Protein AF-A0A9F5N0C4-F1 (afdb_monomer)

Radius of gyration: 60.45 Å; Cα contacts (8 Å, |Δi|>4): 37; chains: 1; bounding box: 128×50×177 Å

Solvent-accessible surface area (backbone atoms only — not comparable to full-atom values): 17250 Å² total; per-residue (Å²): 136,90,89,76,88,89,83,85,83,78,90,82,76,86,85,81,94,72,97,72,89,84,80,91,64,99,61,51,72,65,56,53,54,51,52,53,52,51,51,52,51,51,52,53,52,49,63,67,48,49,64,69,67,70,61,75,82,79,77,82,76,79,79,77,77,80,75,81,84,74,85,79,88,72,84,76,90,72,89,76,62,76,67,63,57,50,54,51,51,50,53,50,52,52,51,51,52,50,52,50,53,50,49,54,49,53,50,54,50,50,54,52,49,50,53,52,51,52,52,51,51,52,52,50,53,51,52,52,49,53,53,51,52,54,50,52,54,50,52,51,52,54,50,53,54,50,51,53,52,51,53,51,50,51,51,52,52,51,52,52,50,52,55,49,54,50,53,50,49,56,52,50,55,52,49,52,53,51,52,52,54,50,53,53,50,52,52,53,48,56,54,50,51,56,48,49,51,53,53,53,51,51,48,49,54,53,52,53,51,44,52,51,51,53,53,50,46,52,52,41,63,76,65,71,53,64,67,73,59,52,52,51,52,52,51,54,45,51,53,49,50,51,53,48,54,51,49,51,52,52,49,50,55,51,52,54,50,51,53,55,50,52,53,50,50,52,52,52,51,53,52,53,49,54,51,51,55,50,51,50,55,51,50,53,50,50,53,54,52,51,57,60,73,76,104

Secondary structure (DSSP, 8-state):
------SS--S-----S---------S-HHHHHHHHHHHHHHHHHHHHHHHHHHTSSS--------------------PPPHHHHHHHHHHHHHHHHHHHHHHHHHHHHHHHHHHHHHHHHHHHHHHHHHHHHHHHHHHHHHHHHHHHHHHHHHHHHHHHHHHHHHHHHHHHHHHHHHHHHHHHHHHHHHHHHHHHHHHHHHHHHHHHHHHHHHHHHHHHHHTT--HHHHHHHHHHHHHHHHHHHHHHHHHHHHHHHHHHHHHHHHHHHHHHHHHHHHHHHHHHHHHHHHHHHT-

Sequence (295 aa):
MSASLVVTRSLLREDTGTAENFLLCGSTLSEITEETEYIKKIRSTLAKVQPLFYKKESNHGIANGMLDSKPHSTEPELVPDEEMLSSSYKELLEKMKKAEEELLWVNKENERLKIKLEASRAAGAESVKHGSQKLQDNYKKRSEDLRKRQEGAINIMKARKLEQEQKLKQSTDSLSQLNVQLHEKYGQIEELEKRVQRMEEEKKTLKEKKQLLKKKLHQMMSNAENSKSCVKVQTEISVLQEQISHLDHVIHSQHQHLHNVIHQIEGLNNELKHQDERIESLKEQIVVLQAKVKR

Structure (mmCIF, N/CA/C/O backbone):
data_AF-A0A9F5N0C4-F1
#
_entry.id   AF-A0A9F5N0C4-F1
#
loop_
_atom_site.group_PDB
_atom_site.id
_atom_site.type_symbol
_atom_site.label_atom_id
_atom_site.label_alt_id
_atom_site.label_comp_id
_atom_site.label_asym_id
_atom_site.label_entity_id
_atom_site.label_seq_id
_atom_site.pdbx_PDB_ins_code
_atom_site.Cartn_x
_atom_site.Cartn_y
_atom_site.Cartn_z
_atom_site.occupancy
_atom_site.B_iso_or_equiv
_atom_site.auth_seq_id
_atom_site.auth_comp_id
_atom_site.auth_asym_id
_atom_site.auth_atom_id
_atom_site.pdbx_PDB_model_num
ATOM 1 N N . MET A 1 1 ? 31.524 36.399 -43.729 1.00 35.41 1 MET A N 1
ATOM 2 C CA . MET A 1 1 ? 30.192 36.705 -43.166 1.00 35.41 1 MET A CA 1
ATOM 3 C C . MET A 1 1 ? 29.834 35.598 -42.198 1.00 35.41 1 MET A C 1
ATOM 5 O O . MET A 1 1 ? 30.027 34.431 -42.512 1.00 35.41 1 MET A O 1
ATOM 9 N N . SER A 1 2 ? 29.495 36.000 -40.985 1.00 36.66 2 SER A N 1
ATOM 10 C CA . SER A 1 2 ? 29.630 35.236 -39.749 1.00 36.66 2 SER A CA 1
ATOM 11 C C . SER A 1 2 ? 28.454 34.290 -39.507 1.00 36.66 2 SER A C 1
ATOM 13 O O . SER A 1 2 ? 27.317 34.737 -39.442 1.00 36.66 2 SER A O 1
ATOM 15 N N . ALA A 1 3 ? 28.738 33.007 -39.293 1.00 34.62 3 ALA A N 1
ATOM 16 C CA . ALA A 1 3 ? 27.813 32.046 -38.689 1.00 34.62 3 ALA A CA 1
ATOM 17 C C . ALA A 1 3 ? 28.604 31.188 -37.690 1.00 34.62 3 ALA A C 1
ATOM 19 O O . ALA A 1 3 ? 28.852 30.004 -37.894 1.00 34.62 3 ALA A O 1
ATOM 20 N N . SER A 1 4 ? 29.104 31.842 -36.643 1.00 40.47 4 SER A N 1
ATOM 21 C CA . SER A 1 4 ? 29.804 31.206 -35.532 1.00 40.47 4 SER A CA 1
ATOM 22 C C . SER A 1 4 ? 29.032 31.503 -34.250 1.00 40.47 4 SER A C 1
ATOM 24 O O . SER A 1 4 ? 28.716 32.660 -33.986 1.00 40.47 4 SER A O 1
ATOM 26 N N . LEU A 1 5 ? 28.776 30.447 -33.472 1.00 47.62 5 LEU A N 1
ATOM 27 C CA . LEU A 1 5 ? 28.465 30.465 -32.036 1.00 47.62 5 LEU A CA 1
ATOM 28 C C . LEU A 1 5 ? 27.107 31.050 -31.598 1.00 47.62 5 LEU A C 1
ATOM 30 O O . LEU A 1 5 ? 27.063 32.089 -30.951 1.00 47.62 5 LEU A O 1
ATOM 34 N N . VAL A 1 6 ? 26.005 30.313 -31.799 1.00 42.25 6 VAL A N 1
ATOM 35 C CA . VAL A 1 6 ? 24.777 30.498 -30.984 1.00 42.25 6 VAL A CA 1
ATOM 36 C C . VAL A 1 6 ? 24.111 29.156 -30.632 1.00 42.25 6 VAL A C 1
ATOM 38 O O . VAL A 1 6 ? 22.921 28.971 -30.839 1.00 42.25 6 VAL A O 1
ATOM 41 N N . VAL A 1 7 ? 24.864 28.176 -30.116 1.00 44.22 7 VAL A N 1
ATOM 42 C CA . VAL A 1 7 ? 24.252 26.931 -29.579 1.00 44.22 7 VAL A CA 1
ATOM 43 C C . VAL A 1 7 ? 24.627 26.659 -28.113 1.00 44.22 7 VAL A C 1
ATOM 45 O O . VAL A 1 7 ? 24.114 25.731 -27.506 1.00 44.22 7 VAL A O 1
ATOM 48 N N . THR A 1 8 ? 25.425 27.513 -27.464 1.00 46.31 8 THR A N 1
ATOM 49 C CA . THR A 1 8 ? 25.937 27.225 -26.106 1.00 46.31 8 THR A CA 1
ATOM 50 C C . THR A 1 8 ? 25.610 28.285 -25.052 1.00 46.31 8 THR A C 1
ATOM 52 O O . THR A 1 8 ? 26.384 28.482 -24.120 1.00 46.31 8 THR A O 1
ATOM 55 N N . ARG A 1 9 ? 24.466 28.979 -25.155 1.00 37.53 9 ARG A N 1
ATOM 56 C CA . ARG A 1 9 ? 24.064 29.989 -24.150 1.00 37.53 9 ARG A CA 1
ATOM 57 C C . ARG A 1 9 ? 22.627 29.862 -23.637 1.00 37.53 9 ARG A C 1
ATOM 59 O O . ARG A 1 9 ? 21.914 30.854 -23.546 1.00 37.53 9 ARG A O 1
ATOM 66 N N . SER A 1 10 ? 22.218 28.661 -23.243 1.00 37.31 10 SER A N 1
ATOM 67 C CA . SER A 1 10 ? 20.957 28.467 -22.503 1.00 37.31 10 SER A CA 1
ATOM 68 C C . SER A 1 10 ? 21.070 27.566 -21.265 1.00 37.31 10 SER A C 1
ATOM 70 O O . SER A 1 10 ? 20.053 27.212 -20.688 1.00 37.31 10 SER A O 1
ATOM 72 N N . LEU A 1 11 ? 22.280 27.249 -20.786 1.00 45.50 11 LEU A N 1
ATOM 73 C CA . LEU A 1 11 ? 22.471 26.340 -19.640 1.00 45.50 11 LEU A CA 1
ATOM 74 C C . LEU A 1 11 ? 22.523 26.994 -18.248 1.00 45.50 11 LEU A C 1
ATOM 76 O O . LEU A 1 11 ? 22.840 26.309 -17.285 1.00 45.50 11 LEU A O 1
ATOM 80 N N . LEU A 1 12 ? 22.186 28.276 -18.094 1.00 48.09 12 LEU A N 1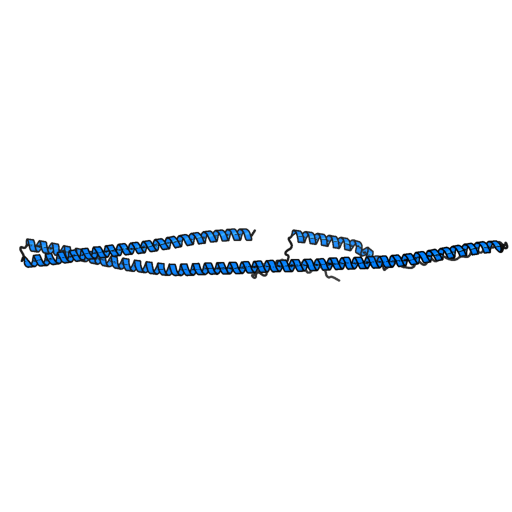
ATOM 81 C CA . LEU A 1 12 ? 22.006 28.852 -16.756 1.00 48.09 12 LEU A CA 1
ATOM 82 C C . LEU A 1 12 ? 20.835 29.838 -16.726 1.00 48.09 12 LEU A C 1
ATOM 84 O O . LEU A 1 12 ? 20.973 31.011 -17.073 1.00 48.09 12 LEU A O 1
ATOM 88 N N . ARG A 1 13 ? 19.683 29.347 -16.269 1.00 33.03 13 ARG A N 1
ATOM 89 C CA . ARG A 1 13 ? 18.702 30.142 -15.530 1.00 33.03 13 ARG A CA 1
ATOM 90 C C . ARG A 1 13 ? 18.030 29.230 -14.504 1.00 33.03 13 ARG A C 1
ATOM 92 O O . ARG A 1 13 ? 17.511 28.179 -14.863 1.00 33.03 13 ARG A O 1
ATOM 99 N N . GLU A 1 14 ? 18.119 29.640 -13.245 1.00 42.38 14 GLU A N 1
ATOM 100 C CA . GLU A 1 14 ? 17.488 29.010 -12.090 1.00 42.38 14 GLU A CA 1
ATOM 101 C C . GLU A 1 14 ? 15.957 29.029 -12.176 1.00 42.38 14 GLU A C 1
ATOM 103 O O . GLU A 1 14 ? 15.352 30.031 -12.551 1.00 42.38 14 GLU A O 1
ATOM 108 N N . ASP A 1 15 ? 15.419 27.870 -11.801 1.00 44.72 15 ASP A N 1
ATOM 109 C CA . ASP A 1 15 ? 14.184 27.555 -11.086 1.00 44.72 15 ASP A CA 1
ATOM 110 C C . ASP A 1 15 ? 12.860 28.242 -11.464 1.00 44.72 15 ASP A C 1
ATOM 112 O O . ASP A 1 15 ? 12.661 29.443 -11.296 1.00 44.72 15 ASP A O 1
ATOM 116 N N . THR A 1 16 ? 11.897 27.419 -11.892 1.00 40.84 16 THR A N 1
ATOM 117 C CA . THR A 1 16 ? 10.525 27.384 -11.348 1.00 40.84 16 THR A CA 1
ATOM 118 C C . THR A 1 16 ? 9.745 26.227 -11.981 1.00 40.84 16 THR A C 1
ATOM 120 O O . THR A 1 16 ? 9.246 26.309 -13.097 1.00 40.84 16 THR A O 1
ATOM 123 N N . GLY A 1 17 ? 9.649 25.125 -11.232 1.00 44.72 17 GLY A N 1
ATOM 124 C CA . GLY A 1 17 ? 8.481 24.242 -11.184 1.00 44.72 17 GLY A CA 1
ATOM 125 C C . GLY A 1 17 ? 7.813 23.835 -12.500 1.00 44.72 17 GLY A C 1
ATOM 126 O O . GLY A 1 17 ? 6.697 24.252 -12.777 1.00 44.72 17 GLY A O 1
ATOM 127 N N . THR A 1 18 ? 8.418 22.922 -13.252 1.00 36.25 18 THR A N 1
ATOM 128 C CA . THR A 1 18 ? 7.719 21.791 -13.894 1.00 36.25 18 THR A CA 1
ATOM 129 C C . THR A 1 18 ? 8.776 20.854 -14.458 1.00 36.25 18 THR A C 1
ATOM 131 O O . THR A 1 18 ? 9.639 21.253 -15.233 1.00 36.25 18 THR A O 1
ATOM 134 N N . ALA A 1 19 ? 8.758 19.606 -13.995 1.00 42.06 19 ALA A N 1
ATOM 135 C CA . ALA A 1 19 ? 9.696 18.575 -14.408 1.00 42.06 19 ALA A CA 1
ATOM 136 C C . ALA A 1 19 ? 9.428 18.163 -15.864 1.00 42.06 19 ALA A C 1
ATOM 138 O O . ALA A 1 19 ? 8.730 17.184 -16.123 1.00 42.06 19 ALA A O 1
ATOM 139 N N . GLU A 1 20 ? 9.984 18.907 -16.816 1.00 37.81 20 GLU A N 1
ATOM 140 C CA . GLU A 1 20 ? 10.167 18.424 -18.180 1.00 37.81 20 GLU A CA 1
ATOM 141 C C . GLU A 1 20 ? 11.539 17.759 -18.300 1.00 37.81 20 GLU A C 1
ATOM 143 O O . GLU A 1 20 ? 12.600 18.351 -18.102 1.00 37.81 20 GLU A O 1
ATOM 148 N N . ASN A 1 21 ? 11.479 16.460 -18.575 1.00 44.41 21 ASN A N 1
ATOM 149 C CA . ASN A 1 21 ? 12.605 15.559 -18.732 1.00 44.41 21 ASN A CA 1
ATOM 150 C C . ASN A 1 21 ? 13.495 15.980 -19.908 1.00 44.41 21 ASN A C 1
ATOM 152 O O . ASN A 1 21 ? 13.217 15.631 -21.054 1.00 44.41 21 ASN A O 1
ATOM 156 N N . PHE A 1 22 ? 14.626 16.617 -19.623 1.00 48.34 22 PHE A N 1
ATOM 157 C CA . PHE A 1 22 ? 15.728 16.733 -20.576 1.00 48.34 22 PHE A CA 1
ATOM 158 C C . PHE A 1 22 ? 16.857 15.776 -20.194 1.00 48.34 22 PHE A C 1
ATOM 160 O O . PHE A 1 22 ? 17.887 16.175 -19.664 1.00 48.34 22 PHE A O 1
ATOM 167 N N . LEU A 1 23 ? 16.667 14.489 -20.487 1.00 46.31 23 LEU A N 1
ATOM 168 C CA . LEU A 1 23 ? 17.741 13.491 -20.492 1.00 46.31 23 LEU A CA 1
ATOM 169 C C . LEU A 1 23 ? 17.658 12.685 -21.785 1.00 46.31 23 LEU A C 1
ATOM 171 O O . LEU A 1 23 ? 17.312 11.506 -21.803 1.00 46.31 23 LEU A O 1
ATOM 175 N N . LEU A 1 24 ? 17.956 13.355 -22.897 1.00 52.62 24 LEU A N 1
ATOM 176 C CA . LEU A 1 24 ? 18.102 12.704 -24.191 1.00 52.62 24 LEU A CA 1
ATOM 177 C C . LEU A 1 24 ? 19.582 12.605 -24.566 1.00 52.62 24 LEU A C 1
ATOM 179 O O . LEU A 1 24 ? 20.069 13.313 -25.438 1.00 52.62 24 LEU A O 1
ATOM 183 N N . CYS A 1 25 ? 20.289 11.699 -23.898 1.00 46.34 25 CYS A N 1
ATOM 184 C CA . CYS A 1 25 ? 21.330 10.899 -24.532 1.00 46.34 25 CYS A CA 1
ATOM 185 C C . CYS A 1 25 ? 21.565 9.666 -23.657 1.00 46.34 25 CYS A C 1
ATOM 187 O O . CYS A 1 25 ? 22.086 9.771 -22.553 1.00 46.34 25 CYS A O 1
ATOM 189 N N . GLY A 1 26 ? 21.150 8.492 -24.134 1.00 50.84 26 GLY A N 1
ATOM 190 C CA . GLY A 1 26 ? 21.431 7.210 -23.477 1.00 50.84 26 GLY A CA 1
ATOM 191 C C . GLY A 1 26 ? 22.885 6.752 -23.635 1.00 50.84 26 GLY A C 1
ATOM 192 O O . GLY A 1 26 ? 23.160 5.573 -23.432 1.00 50.84 26 GLY A O 1
ATOM 193 N N . SER A 1 27 ? 23.777 7.654 -24.049 1.00 63.16 27 SER A N 1
ATOM 194 C CA . SER A 1 27 ? 25.210 7.412 -24.124 1.00 63.16 27 SER A CA 1
ATOM 195 C C . SER A 1 27 ? 25.843 7.772 -22.787 1.00 63.16 27 SER A C 1
ATOM 197 O O . SER A 1 27 ? 25.580 8.833 -22.217 1.00 63.16 27 SER A O 1
ATOM 199 N N . THR A 1 28 ? 26.682 6.882 -22.277 1.00 69.88 28 THR A N 1
ATOM 200 C CA . THR A 1 28 ? 27.491 7.155 -21.089 1.00 69.88 28 THR A CA 1
ATOM 201 C C . THR A 1 28 ? 28.435 8.328 -21.362 1.00 69.88 28 THR A C 1
ATOM 203 O O . THR A 1 28 ? 28.830 8.578 -22.501 1.00 69.88 28 THR A O 1
ATOM 206 N N . LEU A 1 29 ? 28.823 9.064 -20.316 1.00 71.50 29 LEU A N 1
ATOM 207 C CA . LEU A 1 29 ? 29.743 10.200 -20.454 1.00 71.50 29 LEU A CA 1
ATOM 208 C C . LEU A 1 29 ? 31.033 9.800 -21.193 1.00 71.50 29 LEU A C 1
ATOM 210 O O . LEU A 1 29 ? 31.522 10.557 -22.026 1.00 71.50 29 LEU A O 1
ATOM 214 N N . SER A 1 30 ? 31.522 8.584 -20.943 1.00 68.06 30 SER A N 1
ATOM 215 C CA . SER A 1 30 ? 32.677 7.991 -21.618 1.00 68.06 30 SER A CA 1
ATOM 216 C C . SER A 1 30 ? 32.467 7.833 -23.128 1.00 68.06 30 SER A C 1
ATOM 218 O 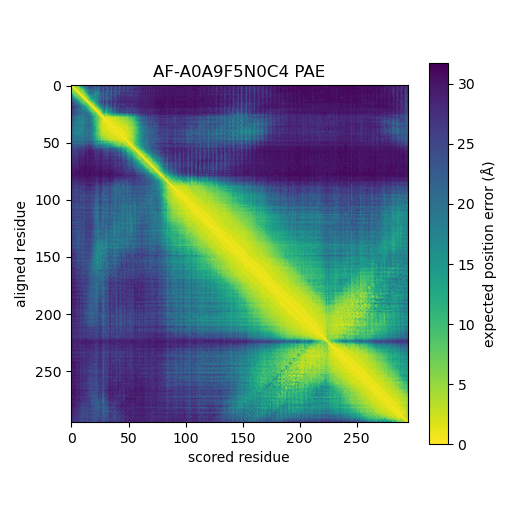O . SER A 1 30 ? 33.324 8.268 -23.897 1.00 68.06 30 SER A O 1
ATOM 220 N N . GLU A 1 31 ? 31.316 7.308 -23.562 1.00 71.88 31 GLU A N 1
ATOM 221 C CA . GLU A 1 31 ? 30.970 7.172 -24.988 1.00 71.88 31 GLU A CA 1
ATOM 222 C C . GLU A 1 31 ? 30.903 8.544 -25.681 1.00 71.88 31 GLU A C 1
ATOM 224 O O . GLU A 1 31 ? 31.446 8.719 -26.769 1.00 71.88 31 GLU A O 1
ATOM 229 N N . ILE A 1 32 ? 30.323 9.557 -25.027 1.00 78.75 32 ILE A N 1
ATOM 230 C CA . ILE A 1 32 ? 30.247 10.922 -25.578 1.00 78.75 32 ILE A CA 1
ATOM 231 C C . ILE A 1 32 ? 31.648 11.545 -25.696 1.00 78.75 32 ILE A C 1
ATOM 233 O O . ILE A 1 32 ? 31.974 12.189 -26.697 1.00 78.75 32 ILE A O 1
ATOM 237 N N . THR A 1 33 ? 32.510 11.360 -24.693 1.00 81.81 33 THR A N 1
ATOM 238 C CA . THR A 1 33 ? 33.889 11.870 -24.754 1.00 81.81 33 THR A CA 1
ATOM 239 C C . THR A 1 33 ? 34.709 11.190 -25.849 1.00 81.81 33 THR A C 1
ATOM 241 O O . THR A 1 33 ? 35.445 11.862 -26.568 1.00 81.81 33 THR A O 1
ATOM 244 N N . GLU A 1 34 ? 34.537 9.886 -26.045 1.00 84.44 34 GLU A N 1
ATOM 245 C CA . GLU A 1 34 ? 35.232 9.141 -27.094 1.00 84.44 34 GLU A CA 1
ATOM 246 C C . GLU A 1 34 ? 34.760 9.561 -28.495 1.00 84.44 34 GLU A C 1
ATOM 248 O O . GLU A 1 34 ? 35.583 9.862 -29.366 1.00 84.44 34 GLU A O 1
ATOM 253 N N . GLU A 1 35 ? 33.444 9.682 -28.700 1.00 78.94 35 GLU A N 1
ATOM 254 C CA . GLU A 1 35 ? 32.869 10.158 -29.962 1.00 78.94 35 GLU A CA 1
ATOM 255 C C . GLU A 1 35 ? 33.321 11.589 -30.292 1.00 78.94 35 GLU A C 1
ATOM 257 O O . GLU A 1 35 ? 33.662 11.892 -31.441 1.00 78.94 35 GLU A O 1
ATOM 262 N N . THR A 1 36 ? 33.390 12.481 -29.297 1.00 85.31 36 THR A N 1
ATOM 263 C CA . THR A 1 36 ? 33.846 13.863 -29.524 1.00 85.31 36 THR A CA 1
ATOM 264 C C . THR A 1 36 ? 35.331 13.945 -29.885 1.00 85.31 36 THR A C 1
ATOM 266 O O . THR A 1 36 ? 35.692 14.720 -30.779 1.00 85.31 36 THR A O 1
ATOM 269 N N . GLU A 1 37 ? 36.193 13.126 -29.279 1.00 88.19 37 GLU A N 1
ATOM 270 C CA . GLU A 1 37 ? 37.609 13.023 -29.658 1.00 88.19 37 GLU A CA 1
ATOM 271 C C . GLU A 1 37 ? 37.792 12.409 -31.056 1.00 88.19 37 GLU A C 1
ATOM 273 O O . GLU A 1 37 ? 38.584 12.909 -31.867 1.00 88.19 37 GLU A O 1
ATOM 278 N N . TYR A 1 38 ? 37.000 11.393 -31.405 1.00 91.38 38 TYR A N 1
ATOM 279 C CA . TYR A 1 38 ? 36.994 10.810 -32.748 1.00 91.38 38 TYR A CA 1
ATOM 280 C C . TYR A 1 38 ? 36.593 11.837 -33.821 1.00 91.38 38 TYR A C 1
ATOM 282 O O . TYR A 1 38 ? 37.283 11.987 -34.837 1.00 91.38 38 TYR A O 1
ATOM 290 N N . ILE A 1 39 ? 35.544 12.628 -33.570 1.00 91.19 39 ILE A N 1
ATOM 291 C CA . ILE A 1 39 ? 35.101 13.705 -34.470 1.00 91.19 39 ILE A CA 1
ATOM 292 C C . ILE A 1 39 ? 36.187 14.780 -34.627 1.00 91.19 39 ILE A C 1
ATOM 294 O O . ILE A 1 39 ? 36.437 15.236 -35.749 1.00 91.19 39 ILE A O 1
ATOM 298 N N . LYS A 1 40 ? 36.869 15.180 -33.543 1.00 92.00 40 LYS A N 1
ATOM 299 C CA . LYS A 1 40 ? 38.008 16.118 -33.619 1.00 92.00 40 LYS A CA 1
ATOM 300 C C . LYS A 1 40 ? 39.115 15.574 -34.519 1.00 92.00 40 LYS A C 1
ATOM 302 O O . LYS A 1 40 ? 39.648 16.315 -35.350 1.00 92.00 40 LYS A O 1
ATOM 307 N N . LYS A 1 41 ? 39.429 14.281 -34.404 1.00 93.44 41 LYS A N 1
ATOM 308 C CA . LYS A 1 41 ? 40.450 13.618 -35.223 1.00 93.44 41 LYS A CA 1
ATOM 309 C C . LYS A 1 41 ? 40.065 13.590 -36.703 1.00 93.44 41 LYS A C 1
ATOM 311 O O . LYS A 1 41 ? 40.897 13.939 -37.539 1.00 93.44 41 LYS A O 1
ATOM 316 N N . ILE A 1 42 ? 38.806 13.282 -37.028 1.00 91.12 42 ILE A N 1
ATOM 317 C CA . ILE A 1 42 ? 38.290 13.360 -38.407 1.00 91.12 42 ILE A CA 1
ATOM 318 C C . ILE A 1 42 ? 38.421 14.781 -38.954 1.00 91.12 42 ILE A C 1
ATOM 320 O O . ILE A 1 42 ? 38.961 14.964 -40.043 1.00 91.12 42 ILE A O 1
ATOM 324 N N . ARG A 1 43 ? 37.970 15.794 -38.203 1.00 88.25 43 ARG A N 1
ATOM 325 C CA . ARG A 1 43 ? 38.049 17.202 -38.627 1.00 88.25 43 ARG A CA 1
ATOM 326 C C . ARG A 1 43 ? 39.491 17.642 -38.871 1.00 88.25 43 ARG A C 1
ATOM 328 O O . ARG A 1 43 ? 39.757 18.302 -39.871 1.00 88.25 43 ARG A O 1
ATOM 335 N N . SER A 1 44 ? 40.423 17.239 -38.005 1.00 89.25 44 SER A N 1
ATOM 336 C CA . SER A 1 44 ? 41.853 17.521 -38.173 1.00 89.25 44 SER A CA 1
ATOM 337 C C . SER A 1 44 ? 42.418 16.872 -39.437 1.00 89.25 44 SER A C 1
ATOM 339 O O . SER A 1 44 ? 43.118 17.529 -40.207 1.00 89.25 44 SER A O 1
ATOM 341 N N . THR A 1 45 ? 42.093 15.604 -39.692 1.00 90.38 45 THR A N 1
ATOM 342 C CA . THR A 1 45 ? 42.534 14.914 -40.909 1.00 90.38 45 THR A CA 1
ATOM 343 C C . THR A 1 45 ? 41.929 15.550 -42.155 1.00 90.38 45 THR A C 1
ATOM 345 O O . THR A 1 45 ? 42.662 15.818 -43.102 1.00 90.38 45 THR A O 1
ATOM 348 N N . LEU A 1 46 ? 40.632 15.871 -42.140 1.00 85.88 46 LEU A N 1
ATOM 349 C CA . LEU A 1 46 ? 39.947 16.513 -43.261 1.00 85.88 46 LEU A CA 1
ATOM 350 C C . LEU A 1 46 ? 40.559 17.884 -43.583 1.00 85.88 46 LEU A C 1
ATOM 352 O O . LEU A 1 46 ? 40.840 18.165 -44.745 1.00 85.88 46 LEU A O 1
ATOM 356 N N . ALA A 1 47 ? 40.871 18.685 -42.561 1.00 85.75 47 ALA A N 1
ATOM 357 C CA . ALA A 1 47 ? 41.553 19.968 -42.726 1.00 85.75 47 ALA A CA 1
ATOM 358 C C . ALA A 1 47 ? 42.954 19.829 -43.353 1.00 85.75 47 ALA A C 1
ATOM 360 O O . ALA A 1 47 ? 43.384 20.715 -44.087 1.00 85.75 47 ALA A O 1
ATOM 361 N N . LYS A 1 48 ? 43.662 18.714 -43.111 1.00 87.88 48 LYS A N 1
ATOM 362 C CA . LYS A 1 48 ? 44.978 18.437 -43.718 1.00 87.88 48 LYS A CA 1
ATOM 363 C C . LYS A 1 48 ? 44.887 18.036 -45.190 1.00 87.88 48 LYS A C 1
ATOM 365 O O . LYS A 1 48 ? 45.790 18.365 -45.954 1.00 87.88 48 LYS A O 1
ATOM 370 N N . VAL A 1 49 ? 43.825 17.337 -45.598 1.00 82.31 49 VAL A N 1
ATOM 371 C CA . VAL A 1 49 ? 43.651 16.906 -46.999 1.00 82.31 49 VAL A CA 1
ATOM 372 C C . VAL A 1 49 ? 42.896 17.917 -47.865 1.00 82.31 49 VAL A C 1
ATOM 374 O O . VAL A 1 49 ? 43.081 17.927 -49.078 1.00 82.31 49 VAL A O 1
ATOM 377 N N . GLN A 1 50 ? 42.108 18.820 -47.280 1.00 77.81 50 GLN A N 1
ATOM 378 C CA . GLN A 1 50 ? 41.346 19.842 -48.010 1.00 77.81 50 GLN A CA 1
ATOM 379 C C . GLN A 1 50 ? 42.202 20.730 -48.953 1.00 77.81 50 GLN A C 1
ATOM 381 O O . GLN A 1 50 ? 41.782 20.939 -50.093 1.00 77.81 50 GLN A O 1
ATOM 386 N N . PRO A 1 51 ? 43.425 21.177 -48.593 1.00 77.69 51 PRO A N 1
ATOM 387 C CA . PRO A 1 51 ? 44.295 21.938 -49.499 1.00 77.69 51 PRO A CA 1
ATOM 388 C C . PRO A 1 51 ? 44.805 21.139 -50.708 1.00 77.69 51 PRO A C 1
ATOM 390 O O . PRO A 1 51 ? 45.190 21.739 -51.710 1.00 77.69 51 PRO A O 1
ATOM 393 N N . LEU A 1 52 ? 44.824 19.803 -50.626 1.00 68.12 52 LEU A N 1
ATOM 394 C CA . LEU A 1 52 ? 45.277 18.925 -51.712 1.00 68.12 52 LEU A CA 1
ATOM 395 C C . LEU A 1 52 ? 44.206 18.753 -52.795 1.00 68.12 52 LEU A C 1
ATOM 397 O O . LEU A 1 52 ? 44.542 18.548 -53.958 1.00 68.12 52 LEU A O 1
ATOM 401 N N . PHE A 1 53 ? 42.929 18.879 -52.428 1.00 59.62 53 PHE A N 1
ATOM 402 C CA . PHE A 1 53 ? 41.811 18.798 -53.368 1.00 59.62 53 PHE A CA 1
ATOM 403 C C . PHE A 1 53 ? 41.507 20.144 -54.041 1.00 59.62 53 PHE A C 1
ATOM 405 O O . PHE A 1 53 ? 41.181 20.161 -55.221 1.00 59.62 53 PHE A O 1
ATOM 412 N N . TYR A 1 54 ? 41.697 21.272 -53.344 1.00 58.09 54 TYR A N 1
ATOM 413 C CA . TYR A 1 54 ? 41.405 22.612 -53.885 1.00 58.09 54 TYR A CA 1
ATOM 414 C C . TYR A 1 54 ? 42.530 23.239 -54.731 1.00 58.09 54 TYR A C 1
ATOM 416 O O . TYR A 1 54 ? 42.298 24.235 -55.408 1.00 58.09 54 TYR A O 1
ATOM 424 N N . LYS A 1 55 ? 43.750 22.679 -54.735 1.00 57.62 55 LYS A N 1
ATOM 425 C CA . LYS A 1 55 ? 44.877 23.208 -55.535 1.00 57.62 55 LYS A CA 1
ATOM 426 C C . LYS A 1 55 ? 45.019 22.606 -56.940 1.00 57.62 55 LYS A C 1
ATOM 428 O O . LYS A 1 55 ? 45.917 23.019 -57.668 1.00 57.62 55 LYS A O 1
ATOM 433 N N . LYS A 1 56 ? 44.169 21.653 -57.346 1.00 47.78 56 LYS A N 1
ATOM 434 C CA . LYS A 1 56 ? 44.314 20.957 -58.641 1.00 47.78 56 LYS A CA 1
ATOM 435 C C . LYS A 1 56 ? 43.504 21.561 -59.800 1.00 47.78 56 LYS A C 1
ATOM 437 O O . LYS A 1 56 ? 43.568 21.034 -60.901 1.00 47.78 56 LYS A O 1
ATOM 442 N N . GLU A 1 57 ? 42.817 22.685 -59.593 1.00 45.53 57 GLU A N 1
ATOM 443 C CA . GLU A 1 57 ? 42.034 23.348 -60.654 1.00 45.53 57 GLU A CA 1
ATOM 444 C C . GLU A 1 57 ? 42.571 24.722 -61.093 1.00 45.53 57 GLU A C 1
ATOM 446 O O . GLU A 1 57 ? 42.012 25.304 -62.014 1.00 45.53 57 GLU A O 1
ATOM 451 N N . SER A 1 58 ? 43.670 25.246 -60.522 1.00 48.41 58 SER A N 1
ATOM 452 C CA . SER A 1 58 ? 44.121 26.617 -60.848 1.00 48.41 58 SER A CA 1
ATOM 453 C C . SER A 1 58 ? 45.465 26.765 -61.562 1.00 48.41 58 SER A C 1
ATOM 455 O O . SER A 1 58 ? 45.852 27.900 -61.808 1.00 48.41 58 SER A O 1
ATOM 457 N N . ASN A 1 59 ? 46.191 25.696 -61.907 1.00 44.47 59 ASN A N 1
ATOM 458 C CA . ASN A 1 59 ? 47.518 25.837 -62.525 1.00 44.47 59 ASN A CA 1
ATOM 459 C C . ASN A 1 59 ? 47.720 24.907 -63.731 1.00 44.47 59 ASN A C 1
ATOM 461 O O . ASN A 1 59 ? 48.455 23.928 -63.661 1.00 44.47 59 ASN A O 1
ATOM 465 N N . HIS A 1 60 ? 47.130 25.285 -64.864 1.00 42.94 60 HIS A N 1
ATOM 466 C CA . HIS A 1 60 ? 47.763 25.103 -66.173 1.00 42.94 60 HIS A CA 1
ATOM 467 C C . HIS A 1 60 ? 47.805 26.458 -66.887 1.00 42.94 60 HIS A C 1
ATOM 469 O O . HIS A 1 60 ? 47.136 26.694 -67.887 1.00 42.94 60 HIS A O 1
ATOM 475 N N . GLY A 1 61 ? 48.605 27.377 -66.339 1.00 39.72 61 GLY A N 1
ATOM 476 C CA . GLY A 1 61 ? 49.192 28.439 -67.145 1.00 39.72 61 GLY A CA 1
ATOM 477 C C . GLY A 1 61 ? 50.200 27.784 -68.080 1.00 39.72 61 GLY A C 1
ATOM 478 O O . GLY A 1 61 ? 51.217 27.261 -67.629 1.00 39.72 61 GLY A O 1
ATOM 479 N N . ILE A 1 62 ? 49.861 27.737 -69.363 1.00 45.75 62 ILE A N 1
ATOM 480 C CA . ILE A 1 62 ? 50.728 27.273 -70.441 1.00 45.75 62 ILE A CA 1
ATOM 481 C C . ILE A 1 62 ? 51.984 28.151 -70.426 1.00 45.75 62 ILE A C 1
ATOM 483 O O . ILE A 1 62 ? 51.947 29.314 -70.824 1.00 45.75 62 ILE A O 1
ATOM 487 N N . ALA A 1 63 ? 53.098 27.607 -69.940 1.00 38.38 63 ALA A N 1
ATOM 488 C CA . ALA A 1 63 ? 54.409 28.176 -70.199 1.00 38.38 63 ALA A CA 1
ATOM 489 C C . ALA A 1 63 ? 54.737 27.884 -71.668 1.00 38.38 63 ALA A C 1
ATOM 491 O O . ALA A 1 63 ? 55.281 26.832 -71.999 1.00 38.38 63 ALA A O 1
ATOM 492 N N . ASN A 1 64 ? 54.352 28.803 -72.555 1.00 41.09 64 ASN A N 1
ATOM 493 C CA . ASN A 1 64 ? 54.895 28.861 -73.905 1.00 41.09 64 ASN A CA 1
ATOM 494 C C . ASN A 1 64 ? 56.397 29.140 -73.776 1.00 41.09 64 ASN A C 1
ATOM 496 O O . ASN A 1 64 ? 56.818 30.281 -73.590 1.00 41.09 64 ASN A O 1
ATOM 500 N N . GLY A 1 65 ? 57.200 28.079 -73.834 1.00 40.69 65 GLY A N 1
ATOM 501 C CA . GLY A 1 65 ? 58.619 28.178 -74.129 1.00 40.69 65 GLY A CA 1
ATOM 502 C C . GLY A 1 65 ? 58.768 28.719 -75.545 1.00 40.69 65 GLY A C 1
ATOM 503 O O . GLY A 1 65 ? 58.634 27.982 -76.517 1.00 40.69 65 GLY A O 1
ATOM 504 N N . MET A 1 66 ? 58.995 30.025 -75.646 1.00 40.47 66 MET A N 1
ATOM 505 C CA . MET A 1 66 ? 59.455 30.701 -76.850 1.00 40.47 66 MET A CA 1
ATOM 506 C C . MET A 1 66 ? 60.870 30.189 -77.150 1.00 40.47 66 MET A C 1
ATOM 508 O O . MET A 1 66 ? 61.853 30.695 -76.617 1.00 40.47 66 MET A O 1
ATOM 512 N N . LEU A 1 67 ? 60.972 29.118 -77.937 1.00 44.09 67 LEU A N 1
ATOM 513 C CA . LEU A 1 67 ? 62.218 28.749 -78.600 1.00 44.09 67 LEU A CA 1
ATOM 514 C C . LEU A 1 67 ? 62.352 29.659 -79.820 1.00 44.09 67 LEU A C 1
ATOM 516 O O . LEU A 1 67 ? 61.784 29.394 -80.879 1.00 44.09 67 LEU A O 1
ATOM 520 N N . ASP A 1 68 ? 63.080 30.758 -79.628 1.00 34.47 68 ASP A N 1
ATOM 521 C CA . ASP A 1 68 ? 63.596 31.593 -80.706 1.00 34.47 68 ASP A CA 1
ATOM 522 C C . ASP A 1 68 ? 64.359 30.707 -81.695 1.00 34.47 68 ASP A C 1
ATOM 524 O O . ASP A 1 68 ? 65.461 30.218 -81.436 1.00 34.47 68 ASP A O 1
ATOM 528 N N . SER A 1 69 ? 63.747 30.498 -82.855 1.00 42.84 69 SER A N 1
ATOM 529 C CA . SER A 1 69 ? 64.416 29.938 -84.018 1.00 42.84 69 SER A CA 1
ATOM 530 C C . SER A 1 69 ? 65.273 31.039 -84.632 1.00 42.84 69 SER A C 1
ATOM 532 O O . SER A 1 69 ? 64.780 31.886 -85.374 1.00 42.84 69 SER A O 1
ATOM 534 N N . LYS A 1 70 ? 66.568 31.037 -84.309 1.00 36.47 70 LYS A N 1
ATOM 535 C CA . LYS A 1 70 ? 67.587 31.815 -85.020 1.00 36.47 70 LYS A CA 1
ATOM 536 C C . LYS A 1 70 ? 68.330 30.856 -85.958 1.00 36.47 70 LYS A C 1
ATOM 538 O O . LYS A 1 70 ? 69.116 30.051 -85.461 1.00 36.47 70 LYS A O 1
ATOM 543 N N . PRO A 1 71 ? 68.098 30.878 -87.284 1.00 38.62 71 PRO A N 1
ATOM 544 C CA . PRO A 1 71 ? 68.920 30.102 -88.195 1.00 38.62 71 PRO A CA 1
ATOM 545 C C . PRO A 1 71 ? 70.253 30.834 -88.360 1.00 38.62 71 PRO A C 1
ATOM 547 O O . PRO A 1 71 ? 70.311 31.962 -88.850 1.00 38.62 71 PRO A O 1
ATOM 550 N N . HIS A 1 72 ? 71.327 30.202 -87.896 1.00 33.47 72 HIS A N 1
ATOM 551 C CA . HIS A 1 72 ? 72.678 30.623 -88.225 1.00 33.47 72 HIS A CA 1
ATOM 552 C C . HIS A 1 72 ? 73.003 30.043 -89.602 1.00 33.47 72 HIS A C 1
ATOM 554 O O . HIS A 1 72 ? 73.297 28.857 -89.732 1.00 33.47 72 HIS A O 1
ATOM 560 N N . SER A 1 73 ? 72.912 30.876 -90.637 1.00 36.03 73 SER A N 1
ATOM 561 C CA . SER A 1 73 ? 73.532 30.579 -91.922 1.00 36.03 73 SER A CA 1
ATOM 562 C C . SER A 1 73 ? 75.043 30.647 -91.739 1.00 36.03 73 SER A C 1
ATOM 564 O O . SER A 1 73 ? 75.590 31.719 -91.484 1.00 36.03 73 SER A O 1
ATOM 566 N N . THR A 1 74 ? 75.692 29.497 -91.860 1.00 34.00 74 THR A N 1
ATOM 567 C CA . THR A 1 74 ? 77.081 29.389 -92.297 1.00 34.00 74 THR A CA 1
ATOM 568 C C . THR A 1 74 ? 77.075 28.305 -93.363 1.00 34.00 74 THR A C 1
ATOM 570 O O . THR A 1 74 ? 77.037 27.120 -93.043 1.00 34.00 74 THR A O 1
ATOM 573 N N . GLU A 1 75 ? 77.046 28.718 -94.629 1.00 33.50 75 GLU A N 1
ATOM 574 C CA . GLU A 1 75 ? 77.560 27.878 -95.710 1.00 33.50 75 GLU A CA 1
ATOM 575 C C . GLU A 1 75 ? 79.042 27.613 -95.417 1.00 33.50 75 GLU A C 1
ATOM 577 O O . GLU A 1 75 ? 79.790 28.532 -95.069 1.00 33.50 75 GLU A O 1
ATOM 582 N N . PRO A 1 76 ? 79.457 26.347 -95.498 1.00 44.81 76 PRO A N 1
ATOM 583 C CA . PRO A 1 76 ? 80.335 26.006 -96.604 1.00 44.81 76 PRO A CA 1
ATOM 584 C C . PRO A 1 76 ? 79.648 24.997 -97.516 1.00 44.81 76 PRO A C 1
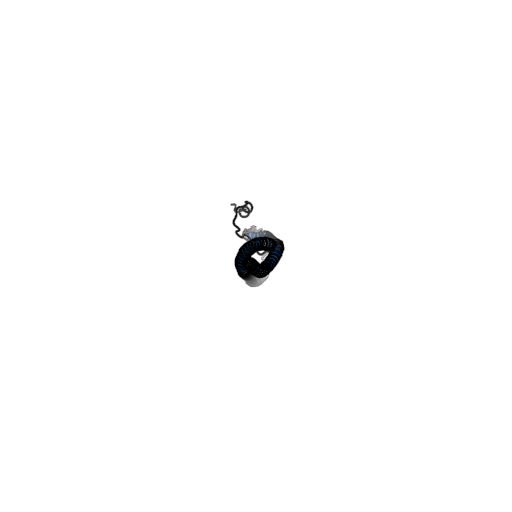ATOM 586 O O . PRO A 1 76 ? 79.323 23.880 -97.119 1.00 44.81 76 PRO A O 1
ATOM 589 N N . GLU A 1 77 ? 79.424 25.451 -98.743 1.00 45.12 77 GLU A N 1
ATOM 590 C CA . GLU A 1 77 ? 79.691 24.728 -99.981 1.00 45.12 77 GLU A CA 1
ATOM 591 C C . GLU A 1 77 ? 80.342 23.351 -99.759 1.00 45.12 77 GLU A C 1
ATOM 593 O O . GLU A 1 77 ? 81.491 23.277 -99.335 1.00 45.12 77 GLU A O 1
ATOM 598 N N . LEU A 1 78 ? 79.586 22.279 -100.018 1.00 45.47 78 LEU A N 1
ATOM 599 C CA . LEU A 1 78 ? 80.043 20.989 -100.548 1.00 45.47 78 LEU A CA 1
ATOM 600 C C . LEU A 1 78 ? 78.807 20.102 -100.773 1.00 45.47 78 LEU A C 1
ATOM 602 O O . LEU A 1 78 ? 78.035 19.809 -99.864 1.00 45.47 78 LEU A O 1
ATOM 606 N N . VAL A 1 79 ? 78.615 19.732 -102.035 1.00 53.94 79 VAL A N 1
ATOM 607 C CA . VAL A 1 79 ? 77.551 18.880 -102.579 1.00 53.94 79 VAL A CA 1
ATOM 608 C C . VAL A 1 79 ? 77.358 17.610 -101.726 1.00 53.94 79 VAL A C 1
ATOM 610 O O . VAL A 1 79 ? 78.309 16.835 -101.616 1.00 53.94 79 VAL A O 1
ATOM 613 N N . PRO A 1 80 ? 76.172 17.350 -101.134 1.00 48.66 80 PRO A N 1
ATOM 614 C CA . PRO A 1 80 ? 75.916 16.099 -100.432 1.00 48.66 80 PRO A CA 1
ATOM 615 C C . PRO A 1 80 ? 75.443 15.025 -101.408 1.00 48.66 80 PRO A C 1
ATOM 617 O O . PRO A 1 80 ? 74.480 15.213 -102.150 1.00 48.66 80 PRO A O 1
ATOM 620 N N . ASP A 1 81 ? 76.129 13.894 -101.353 1.00 56.00 81 ASP A N 1
ATOM 621 C CA . ASP A 1 81 ? 75.805 12.662 -102.054 1.00 56.00 81 ASP A CA 1
ATOM 622 C C . ASP A 1 81 ? 74.388 12.168 -101.689 1.00 56.00 81 ASP A C 1
ATOM 624 O O . ASP A 1 81 ? 74.006 12.100 -100.513 1.00 56.00 81 ASP A O 1
ATOM 628 N N . GLU A 1 82 ? 73.601 11.837 -102.710 1.00 56.75 82 GLU A N 1
ATOM 629 C CA . GLU A 1 82 ? 72.161 11.533 -102.656 1.00 56.75 82 GLU A CA 1
ATOM 630 C C . GLU A 1 82 ? 71.851 10.309 -101.754 1.00 56.75 82 GLU A C 1
ATOM 632 O O . GLU A 1 82 ? 70.752 10.171 -101.206 1.00 56.75 82 GLU A O 1
ATOM 637 N N . GLU A 1 83 ? 72.856 9.464 -101.490 1.00 57.72 83 GLU A N 1
ATOM 638 C CA . GLU A 1 83 ? 72.775 8.281 -100.621 1.00 57.72 83 GLU A CA 1
ATOM 639 C C . GLU A 1 83 ? 72.787 8.594 -99.107 1.00 57.72 83 GLU A C 1
ATOM 641 O O . GLU A 1 83 ? 72.112 7.908 -98.328 1.00 57.72 83 GLU A O 1
ATOM 646 N N . MET A 1 84 ? 73.477 9.651 -98.653 1.00 55.69 84 MET A N 1
ATOM 647 C CA . MET A 1 84 ? 73.612 9.972 -97.216 1.00 55.69 84 MET A CA 1
ATOM 648 C C . MET A 1 84 ? 72.338 10.618 -96.635 1.00 55.69 84 MET A C 1
ATOM 650 O O . MET A 1 84 ? 71.956 10.354 -95.489 1.00 55.69 84 MET A O 1
ATOM 654 N N . LEU A 1 85 ? 71.622 11.405 -97.444 1.00 59.22 85 LEU A N 1
ATOM 655 C CA . LEU A 1 85 ? 70.312 11.975 -97.095 1.00 59.22 85 LEU A CA 1
ATOM 656 C C . LEU A 1 85 ? 69.204 10.908 -97.078 1.00 59.22 85 LEU A C 1
ATOM 658 O O . LEU A 1 85 ? 68.319 10.953 -96.220 1.00 59.22 85 LEU A O 1
ATOM 662 N N . SER A 1 86 ? 69.292 9.907 -97.958 1.00 71.88 86 SER A N 1
ATOM 663 C CA . SER A 1 86 ? 68.359 8.774 -98.017 1.00 71.88 86 SER A CA 1
ATOM 664 C C . SER A 1 86 ? 68.424 7.895 -96.757 1.00 71.88 86 SER A C 1
ATOM 666 O O . SER A 1 86 ? 67.390 7.534 -96.185 1.00 71.88 86 SER A O 1
ATOM 668 N N . SER A 1 87 ? 69.632 7.622 -96.244 1.00 75.44 87 SER A N 1
ATOM 669 C CA . SER A 1 87 ? 69.814 6.881 -94.984 1.00 75.44 87 SER A CA 1
ATOM 670 C C . SER A 1 87 ? 69.282 7.649 -93.765 1.00 75.44 87 SER A C 1
ATOM 672 O O . SER A 1 87 ? 68.612 7.064 -92.913 1.00 75.44 87 SER A O 1
ATOM 674 N N . SER A 1 88 ? 69.527 8.963 -93.699 1.00 78.06 88 SER A N 1
ATOM 675 C CA . SER A 1 88 ? 69.030 9.838 -92.624 1.00 78.06 88 SER A CA 1
ATOM 676 C C . SER A 1 88 ? 67.498 9.931 -92.613 1.00 78.06 88 SER A C 1
ATOM 678 O O . SER A 1 88 ? 66.861 9.778 -91.567 1.00 78.06 88 SER A O 1
ATOM 680 N N . TYR A 1 89 ? 66.882 10.087 -93.790 1.00 79.88 89 TYR A N 1
ATOM 681 C CA . TYR A 1 89 ? 65.426 10.104 -93.942 1.00 79.88 89 TYR A CA 1
ATOM 682 C C . TYR A 1 89 ? 64.789 8.775 -93.517 1.00 79.88 89 TYR A C 1
ATOM 684 O O . TYR A 1 89 ? 63.780 8.761 -92.811 1.00 79.88 89 TYR A O 1
ATOM 692 N N . LYS A 1 90 ? 65.407 7.646 -93.880 1.00 86.50 90 LYS A N 1
ATOM 693 C CA . LYS A 1 90 ? 64.953 6.310 -93.475 1.00 86.50 90 LYS A CA 1
ATOM 694 C C . LYS A 1 90 ? 65.042 6.100 -91.960 1.00 86.50 90 LYS A C 1
ATOM 696 O O . LYS A 1 90 ? 64.112 5.558 -91.368 1.00 86.50 90 LYS A O 1
ATOM 701 N N . GLU A 1 91 ? 66.120 6.550 -91.319 1.00 86.25 91 GLU A N 1
ATOM 702 C CA . GLU A 1 91 ? 66.273 6.476 -89.861 1.00 86.25 91 GLU A CA 1
ATOM 703 C C . GLU A 1 91 ? 65.247 7.357 -89.129 1.00 86.25 91 GLU A C 1
ATOM 705 O O . GLU A 1 91 ? 64.673 6.939 -88.120 1.00 86.25 91 GLU A O 1
ATOM 710 N N . LEU A 1 92 ? 64.971 8.553 -89.656 1.00 87.25 92 LEU A N 1
ATOM 711 C CA . LEU A 1 92 ? 63.929 9.442 -89.142 1.00 87.25 92 LEU A CA 1
ATOM 712 C C . LEU A 1 92 ? 62.536 8.811 -89.265 1.00 87.25 92 LEU A C 1
ATOM 714 O O . LEU A 1 92 ? 61.761 8.856 -88.311 1.00 87.25 92 LEU A O 1
ATOM 718 N N . LEU A 1 93 ? 62.235 8.186 -90.406 1.00 90.12 93 LEU A N 1
ATOM 719 C CA . LEU A 1 93 ? 60.959 7.515 -90.647 1.00 90.12 93 LEU A CA 1
ATOM 720 C C . LEU A 1 93 ? 60.745 6.340 -89.678 1.00 90.12 93 LEU A C 1
ATOM 722 O O . LEU A 1 93 ? 59.653 6.165 -89.145 1.00 90.12 93 LEU A O 1
ATOM 726 N N . GLU A 1 94 ? 61.789 5.558 -89.402 1.00 90.00 94 GLU A N 1
ATOM 727 C CA . GLU A 1 94 ? 61.727 4.456 -88.434 1.00 90.00 94 GLU A CA 1
ATOM 728 C C . GLU A 1 94 ? 61.613 4.950 -86.984 1.00 90.00 94 GLU A C 1
ATOM 730 O O . GLU A 1 94 ? 60.874 4.366 -86.192 1.00 90.00 94 GLU A O 1
ATOM 735 N N . LYS A 1 95 ? 62.277 6.058 -86.624 1.00 91.69 95 LYS A N 1
ATOM 736 C CA . LYS A 1 95 ? 62.066 6.723 -85.324 1.00 91.69 95 LYS A CA 1
ATOM 737 C C . LYS A 1 95 ? 60.630 7.231 -85.184 1.00 91.69 95 LYS A C 1
ATOM 739 O O . LYS A 1 95 ? 60.038 7.063 -84.122 1.00 91.69 95 LYS A O 1
ATOM 744 N N . MET A 1 96 ? 60.066 7.802 -86.248 1.00 91.69 96 MET A N 1
ATOM 745 C CA . MET A 1 96 ? 58.683 8.279 -86.276 1.00 91.69 96 MET A CA 1
ATOM 746 C C . MET A 1 96 ? 57.683 7.126 -86.120 1.00 91.69 96 MET A C 1
ATOM 748 O O . MET A 1 96 ? 56.786 7.228 -85.289 1.00 91.69 96 MET A O 1
ATOM 752 N N . LYS A 1 97 ? 57.877 6.006 -86.830 1.00 93.69 97 LYS A N 1
ATOM 753 C CA . LYS A 1 97 ? 57.045 4.801 -86.663 1.00 93.69 97 LYS A CA 1
ATOM 754 C C . LYS A 1 97 ? 57.104 4.244 -85.242 1.00 93.69 97 LYS A C 1
ATOM 756 O O . LYS A 1 97 ? 56.064 3.971 -84.655 1.00 93.69 97 LYS A O 1
ATOM 761 N N . LYS A 1 98 ? 58.303 4.122 -84.660 1.00 93.50 98 LYS A N 1
ATOM 762 C CA . LYS A 1 98 ? 58.462 3.661 -83.269 1.00 93.50 98 LYS A CA 1
ATOM 763 C C . LYS A 1 98 ? 57.768 4.594 -82.278 1.00 93.50 98 LYS A C 1
ATOM 765 O O . LYS A 1 98 ? 57.078 4.123 -81.382 1.00 93.50 98 LYS A O 1
ATOM 770 N N . ALA A 1 99 ? 57.902 5.907 -82.464 1.00 92.69 99 ALA A N 1
ATOM 771 C CA . ALA A 1 99 ? 57.220 6.892 -81.629 1.00 92.69 99 ALA A CA 1
ATOM 772 C C . ALA A 1 99 ? 55.686 6.807 -81.756 1.00 92.69 99 ALA A C 1
ATOM 774 O O . ALA A 1 99 ? 54.978 6.979 -80.765 1.00 92.69 99 ALA A O 1
ATOM 775 N N . GLU A 1 100 ? 55.162 6.516 -82.949 1.00 93.19 100 GLU A N 1
ATOM 776 C CA . GLU A 1 100 ? 53.728 6.307 -83.185 1.00 93.19 100 GLU A CA 1
ATOM 777 C C . GLU A 1 100 ? 53.213 5.022 -82.512 1.00 93.19 100 GLU A C 1
ATOM 779 O O . GLU A 1 100 ? 52.166 5.039 -81.858 1.00 93.19 100 GLU A O 1
ATOM 784 N N . GLU A 1 101 ? 53.972 3.926 -82.589 1.00 95.38 101 GLU A N 1
ATOM 785 C CA . GLU A 1 101 ? 53.671 2.673 -81.882 1.00 95.38 101 GLU A CA 1
ATOM 786 C C . GLU A 1 101 ? 53.680 2.856 -80.354 1.00 95.38 101 GLU A C 1
ATOM 788 O O . GLU A 1 101 ? 52.767 2.388 -79.663 1.00 95.38 101 GLU A O 1
ATOM 793 N N . GLU A 1 102 ? 54.665 3.585 -79.820 1.00 95.06 102 GLU A N 1
ATOM 794 C CA . GLU A 1 102 ? 54.747 3.938 -78.398 1.00 95.06 102 GLU A CA 1
ATOM 795 C C . GLU A 1 102 ? 53.566 4.815 -77.959 1.00 95.06 102 GLU A C 1
ATOM 797 O O . GLU A 1 102 ? 52.941 4.539 -76.930 1.00 95.06 102 GLU A O 1
ATOM 802 N N . LEU A 1 103 ? 53.193 5.825 -78.753 1.00 95.62 103 LEU A N 1
ATOM 803 C CA . LEU A 1 103 ? 52.014 6.662 -78.500 1.00 95.62 103 LEU A CA 1
ATOM 804 C C . LEU A 1 103 ? 50.731 5.832 -78.449 1.00 95.62 103 LEU A C 1
ATOM 806 O O . LEU A 1 103 ? 49.900 6.020 -77.556 1.00 95.62 103 LEU A O 1
ATOM 810 N N . LEU A 1 104 ? 50.573 4.891 -79.378 1.00 95.94 104 LEU A N 1
ATOM 811 C CA . LEU A 1 104 ? 49.410 4.013 -79.432 1.00 95.94 104 LEU A CA 1
ATOM 812 C C . LEU A 1 104 ? 49.342 3.093 -78.203 1.00 95.94 104 LEU A C 1
ATOM 814 O O . LEU A 1 104 ? 48.250 2.852 -77.675 1.00 95.94 104 LEU A O 1
ATOM 818 N N . TRP A 1 105 ? 50.487 2.615 -77.711 1.00 96.31 105 TRP A N 1
ATOM 819 C CA . TRP A 1 105 ? 50.565 1.835 -76.474 1.00 96.31 105 TRP A CA 1
ATOM 820 C C . TRP A 1 105 ? 50.211 2.673 -75.240 1.00 96.31 105 TRP A C 1
ATOM 822 O O . TRP A 1 105 ? 49.350 2.272 -74.453 1.00 96.31 105 TRP A O 1
ATOM 832 N N . VAL A 1 106 ? 50.799 3.865 -75.103 1.00 95.94 106 VAL A N 1
ATOM 833 C CA . VAL A 1 106 ? 50.514 4.792 -73.994 1.00 95.94 106 VAL A CA 1
ATOM 834 C C . VAL A 1 106 ? 49.041 5.199 -73.985 1.00 95.94 106 VAL A C 1
ATOM 836 O O . VAL A 1 106 ? 48.429 5.272 -72.920 1.00 95.94 106 VAL A O 1
ATOM 839 N N . ASN A 1 107 ? 48.435 5.408 -75.155 1.00 95.88 107 ASN A N 1
ATOM 840 C CA . ASN A 1 107 ? 47.017 5.743 -75.255 1.00 95.88 107 ASN A CA 1
ATOM 841 C C . ASN A 1 107 ? 46.117 4.590 -74.770 1.00 95.88 107 ASN A C 1
ATOM 843 O O . ASN A 1 107 ? 45.204 4.807 -73.973 1.00 95.88 107 ASN A O 1
ATOM 847 N N . LYS A 1 108 ? 46.414 3.345 -75.171 1.00 96.69 108 LYS A N 1
ATOM 848 C CA . LYS A 1 108 ? 45.702 2.152 -74.670 1.00 96.69 108 LYS A CA 1
ATOM 849 C C . LYS A 1 108 ? 45.839 1.995 -73.155 1.00 96.69 108 LYS A C 1
ATOM 851 O O . LYS A 1 108 ? 44.867 1.665 -72.475 1.00 96.69 108 LYS A O 1
ATOM 856 N N . GLU A 1 109 ? 47.034 2.236 -72.625 1.00 96.44 109 GLU A N 1
ATOM 857 C CA . GLU A 1 109 ? 47.302 2.157 -71.191 1.00 96.44 109 GLU A CA 1
ATOM 858 C C . GLU A 1 109 ? 46.569 3.261 -70.408 1.00 96.44 109 GLU A C 1
ATOM 860 O O . GLU A 1 109 ? 45.981 2.980 -69.363 1.00 96.44 109 GLU A O 1
ATOM 865 N N . ASN A 1 110 ? 46.509 4.489 -70.931 1.00 97.06 110 ASN A N 1
ATOM 866 C CA . ASN A 1 110 ? 45.738 5.583 -70.332 1.00 97.06 110 ASN A CA 1
ATOM 867 C C . ASN A 1 110 ? 44.239 5.268 -70.255 1.00 97.06 110 ASN A C 1
ATOM 869 O O . ASN A 1 110 ? 43.632 5.468 -69.199 1.00 97.06 110 ASN A O 1
ATOM 873 N N . GLU A 1 111 ? 43.648 4.719 -71.319 1.00 97.19 111 GLU A N 1
ATOM 874 C CA . GLU A 1 111 ? 42.243 4.289 -71.298 1.00 97.19 111 GLU A CA 1
ATOM 875 C C . GLU A 1 111 ? 42.007 3.175 -70.267 1.00 97.19 111 GLU A C 1
ATOM 877 O O . GLU A 1 111 ? 41.062 3.228 -69.473 1.00 97.19 111 GLU A O 1
ATOM 882 N N . ARG A 1 112 ? 42.925 2.203 -70.179 1.00 96.56 112 ARG A N 1
ATOM 883 C CA . ARG A 1 112 ? 42.871 1.147 -69.155 1.00 96.56 112 ARG A CA 1
ATOM 884 C C . ARG A 1 112 ? 42.928 1.723 -67.735 1.00 96.56 112 ARG A C 1
ATOM 886 O O . ARG A 1 112 ? 42.181 1.287 -66.852 1.00 96.56 112 ARG A O 1
ATOM 893 N N . LEU A 1 113 ? 43.813 2.688 -67.490 1.00 97.38 113 LEU A N 1
ATOM 894 C CA . LEU A 1 113 ? 43.953 3.343 -66.188 1.00 97.38 113 LEU A CA 1
ATOM 895 C C . LEU A 1 113 ? 42.721 4.174 -65.830 1.00 97.38 113 LEU A C 1
ATOM 897 O O . LEU A 1 113 ? 42.296 4.148 -64.673 1.00 97.38 113 LEU A O 1
ATOM 901 N N . LYS A 1 114 ? 42.116 4.854 -66.805 1.00 97.94 114 LYS A N 1
ATOM 902 C CA . LYS A 1 114 ? 40.880 5.619 -66.622 1.00 97.94 114 LYS A CA 1
ATOM 903 C C . LYS A 1 114 ? 39.728 4.727 -66.158 1.00 97.94 114 LYS A C 1
ATOM 905 O O . LYS A 1 114 ? 39.120 5.024 -65.130 1.00 97.94 114 LYS A O 1
ATOM 910 N N . ILE A 1 115 ? 39.517 3.583 -66.813 1.00 97.25 115 ILE A N 1
ATOM 911 C CA . ILE A 1 115 ? 38.504 2.594 -66.400 1.00 97.25 115 ILE A CA 1
ATOM 912 C C . ILE A 1 115 ? 38.778 2.100 -64.973 1.00 97.25 115 ILE A C 1
ATOM 914 O O . ILE A 1 115 ? 37.869 2.035 -64.144 1.00 97.25 115 ILE A O 1
ATOM 918 N N . LYS A 1 116 ? 40.038 1.783 -64.644 1.00 97.88 116 LYS A N 1
ATOM 919 C CA . LYS A 1 116 ? 40.409 1.312 -63.298 1.00 97.88 116 LYS A CA 1
ATOM 920 C C . LYS A 1 116 ? 40.169 2.381 -62.227 1.00 97.88 116 LYS A C 1
ATOM 922 O O . LYS A 1 116 ? 39.719 2.057 -61.127 1.00 97.88 116 LYS A O 1
ATOM 927 N N . LEU A 1 117 ? 40.455 3.644 -62.542 1.00 97.38 117 LEU A N 1
ATOM 928 C CA . LEU A 1 117 ? 40.208 4.778 -61.657 1.00 97.38 117 LEU A CA 1
ATOM 929 C C . LEU A 1 117 ? 38.708 4.959 -61.400 1.00 97.38 117 LEU A C 1
ATOM 931 O O . LEU A 1 117 ? 38.301 5.104 -60.248 1.00 97.38 117 LEU A O 1
ATOM 935 N N . GLU A 1 118 ? 37.891 4.932 -62.450 1.00 96.69 118 GLU A N 1
ATOM 936 C CA . GLU A 1 118 ? 36.434 5.055 -62.350 1.00 96.69 118 GLU A CA 1
ATOM 937 C C . GLU A 1 118 ? 35.824 3.888 -61.569 1.00 96.69 118 GLU A C 1
ATOM 939 O O . GLU A 1 118 ? 35.053 4.119 -60.637 1.00 96.69 118 GLU A O 1
ATOM 944 N N . ALA A 1 119 ? 36.251 2.652 -61.842 1.00 96.62 119 ALA A N 1
ATOM 945 C CA . ALA A 1 119 ? 35.828 1.474 -61.088 1.00 96.62 119 ALA A CA 1
ATOM 946 C C . ALA A 1 119 ? 36.207 1.574 -59.600 1.00 96.62 119 ALA A C 1
ATOM 948 O O . ALA A 1 119 ? 35.381 1.306 -58.728 1.00 96.62 119 ALA A O 1
ATOM 949 N N . SER A 1 120 ? 37.430 2.021 -59.288 1.00 96.44 120 SER A N 1
ATOM 950 C CA . SER A 1 120 ? 37.865 2.220 -57.900 1.00 96.44 120 SER A CA 1
ATOM 951 C C . SER A 1 120 ? 37.077 3.328 -57.198 1.00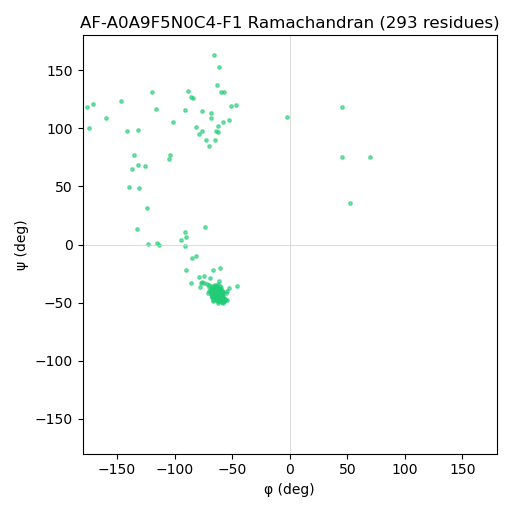 96.44 120 SER A C 1
ATOM 953 O O . SER A 1 120 ? 36.789 3.205 -56.006 1.00 96.44 120 SER A O 1
ATOM 955 N N . ARG A 1 121 ? 36.719 4.405 -57.909 1.00 96.56 121 ARG A N 1
ATOM 956 C CA . ARG A 1 121 ? 35.878 5.487 -57.375 1.00 96.56 121 ARG A CA 1
ATOM 957 C C . ARG A 1 121 ? 34.456 5.004 -57.107 1.00 96.56 121 ARG A C 1
ATOM 959 O O . ARG A 1 121 ? 33.932 5.276 -56.030 1.00 96.56 121 ARG A O 1
ATOM 966 N N . ALA A 1 122 ? 33.863 4.262 -58.040 1.00 96.69 122 ALA A N 1
ATOM 967 C CA . ALA A 1 122 ? 32.525 3.697 -57.895 1.00 96.69 122 ALA A CA 1
ATOM 968 C C . ALA A 1 122 ? 32.454 2.697 -56.730 1.00 96.69 122 ALA A C 1
ATOM 970 O O . ALA A 1 122 ? 31.579 2.814 -55.873 1.00 96.69 122 ALA A O 1
ATOM 971 N N . ALA A 1 123 ? 33.422 1.779 -56.633 1.00 96.62 123 ALA A N 1
ATOM 972 C CA . ALA A 1 123 ? 33.518 0.838 -55.517 1.00 96.62 123 ALA A CA 1
ATOM 973 C C . ALA A 1 123 ? 33.700 1.557 -54.168 1.00 96.62 123 ALA A C 1
ATOM 975 O O . ALA A 1 123 ? 33.071 1.188 -53.176 1.00 96.62 123 ALA A O 1
ATOM 976 N N . GLY A 1 124 ? 34.515 2.618 -54.129 1.00 96.88 124 GLY A N 1
ATOM 977 C CA . GLY A 1 124 ? 34.683 3.451 -52.937 1.00 96.88 124 GLY A CA 1
ATOM 978 C C . GLY A 1 124 ? 33.388 4.151 -52.513 1.00 96.88 124 GLY A C 1
ATOM 979 O O . GLY A 1 124 ? 33.026 4.109 -51.337 1.00 96.88 124 GLY A O 1
ATOM 980 N N . ALA A 1 125 ? 32.660 4.747 -53.463 1.00 97.38 125 ALA A N 1
ATOM 981 C CA . ALA A 1 125 ? 31.386 5.413 -53.200 1.00 97.38 125 ALA A CA 1
ATOM 982 C C . ALA A 1 125 ? 30.318 4.437 -52.675 1.00 97.38 125 ALA A C 1
ATOM 984 O O . ALA A 1 125 ? 29.669 4.723 -51.667 1.00 97.38 125 ALA A O 1
ATOM 985 N N . GLU A 1 126 ? 30.182 3.263 -53.298 1.00 97.56 126 GLU A N 1
ATOM 986 C CA . GLU A 1 126 ? 29.256 2.221 -52.838 1.00 97.56 126 GLU A CA 1
ATOM 987 C C . GLU A 1 126 ? 29.653 1.661 -51.463 1.00 97.56 126 GLU A C 1
ATOM 989 O O . GLU A 1 126 ? 28.793 1.491 -50.600 1.00 97.56 126 GLU A O 1
ATOM 994 N N . SER A 1 127 ? 30.948 1.474 -51.182 1.00 97.44 127 SER A N 1
ATOM 995 C CA . SER A 1 127 ? 31.409 1.050 -49.852 1.00 97.44 127 SER A CA 1
ATOM 996 C C . SER A 1 127 ? 31.028 2.052 -48.757 1.00 97.44 127 SER A C 1
ATOM 998 O O . SER A 1 127 ? 30.606 1.646 -47.670 1.00 97.44 127 SER A O 1
ATOM 1000 N N . VAL A 1 128 ? 31.169 3.357 -49.018 1.00 97.31 128 VAL A N 1
ATOM 1001 C CA . VAL A 1 128 ? 30.787 4.413 -48.064 1.00 97.31 128 VAL A CA 1
ATOM 1002 C C . VAL A 1 128 ? 29.272 4.449 -47.877 1.00 97.31 128 VAL A C 1
ATOM 1004 O O . VAL A 1 128 ? 28.797 4.502 -46.742 1.00 97.31 128 VAL A O 1
ATOM 1007 N N . LYS A 1 129 ? 28.508 4.364 -48.969 1.00 97.88 129 LYS A N 1
ATOM 1008 C CA . LYS A 1 129 ? 27.041 4.333 -48.938 1.00 97.88 129 LYS A CA 1
ATOM 1009 C C . LYS A 1 129 ? 26.520 3.137 -48.144 1.00 97.88 129 LYS A C 1
ATOM 1011 O O . LYS A 1 129 ? 25.704 3.316 -47.243 1.00 97.88 129 LYS A O 1
ATOM 1016 N N . HIS A 1 130 ? 27.037 1.939 -48.412 1.00 98.00 130 HIS A N 1
ATOM 1017 C CA . HIS A 1 130 ? 26.692 0.733 -47.663 1.00 98.00 130 HIS A CA 1
ATOM 1018 C C . HIS A 1 130 ? 27.052 0.866 -46.176 1.00 98.00 130 HIS A C 1
ATOM 1020 O O . HIS A 1 130 ? 26.240 0.534 -45.312 1.00 98.00 130 HIS A O 1
ATOM 1026 N N . GLY A 1 131 ? 28.238 1.401 -45.858 1.00 98.00 131 GLY A N 1
ATOM 1027 C CA . GLY A 1 131 ? 28.638 1.676 -44.476 1.00 98.00 131 GLY A CA 1
ATOM 1028 C C . GLY A 1 131 ? 27.687 2.641 -43.759 1.00 98.00 131 GLY A C 1
ATOM 1029 O O . GLY A 1 131 ? 27.283 2.377 -42.627 1.00 98.00 131 GLY A O 1
ATOM 1030 N N . SER A 1 132 ? 27.281 3.721 -44.432 1.00 97.56 132 SER A N 1
ATOM 1031 C CA . SER A 1 132 ? 26.348 4.720 -43.898 1.00 97.56 132 SER A CA 1
ATOM 1032 C C . SER A 1 132 ? 24.946 4.149 -43.680 1.00 97.56 132 SER A C 1
ATOM 1034 O O . SER A 1 132 ? 24.385 4.340 -42.600 1.00 97.56 132 SER A O 1
ATOM 1036 N N . GLN A 1 133 ? 24.415 3.393 -44.646 1.00 98.19 133 GLN A N 1
ATOM 1037 C CA . GLN A 1 133 ? 23.108 2.745 -44.523 1.00 98.19 133 GLN A CA 1
ATOM 1038 C C . GLN A 1 133 ? 23.095 1.749 -43.359 1.00 98.19 133 GLN A C 1
ATOM 1040 O O . GLN A 1 133 ? 22.216 1.795 -42.501 1.00 98.19 133 GLN A O 1
ATOM 1045 N N . LYS A 1 134 ? 24.124 0.898 -43.270 1.00 98.12 134 LYS A N 1
ATOM 1046 C CA . LYS A 1 134 ? 24.247 -0.089 -42.193 1.00 98.12 134 LYS A CA 1
ATOM 1047 C C . LYS A 1 134 ? 24.323 0.569 -40.814 1.00 98.12 134 LYS A C 1
ATOM 1049 O O . LYS A 1 134 ? 23.741 0.053 -39.859 1.00 98.12 134 LYS A O 1
ATOM 1054 N N . LEU A 1 135 ? 25.024 1.700 -40.702 1.00 97.69 135 LEU A N 1
ATOM 1055 C CA . LEU A 1 135 ? 25.098 2.473 -39.463 1.00 97.69 135 LEU A CA 1
ATOM 1056 C C . LEU A 1 135 ? 23.731 3.062 -39.084 1.00 97.69 135 LEU A C 1
ATOM 1058 O O . LEU A 1 135 ? 23.317 2.949 -37.930 1.00 97.69 135 LEU A O 1
ATOM 1062 N N . GLN A 1 136 ? 23.015 3.640 -40.051 1.00 97.50 136 GLN A N 1
ATOM 1063 C CA . GLN A 1 136 ? 21.678 4.194 -39.840 1.00 97.50 136 GLN A CA 1
ATOM 1064 C C . GLN A 1 136 ? 20.683 3.119 -39.388 1.00 97.50 136 GLN A C 1
ATOM 1066 O O . GLN A 1 136 ? 19.964 3.320 -38.406 1.00 97.50 136 GLN A O 1
ATOM 1071 N N . ASP A 1 137 ? 20.671 1.969 -40.060 1.00 98.25 137 ASP A N 1
ATOM 1072 C CA . ASP A 1 137 ? 19.787 0.851 -39.728 1.00 98.25 137 ASP A CA 1
ATOM 1073 C C . ASP A 1 137 ? 20.075 0.315 -38.321 1.00 98.25 137 ASP A C 1
ATOM 1075 O O . ASP A 1 137 ? 19.153 0.048 -37.545 1.00 98.25 137 ASP A O 1
ATOM 1079 N N . ASN A 1 138 ? 21.358 0.210 -37.956 1.00 98.25 138 ASN A N 1
ATOM 1080 C CA . ASN A 1 138 ? 21.762 -0.221 -36.622 1.00 98.25 138 ASN A CA 1
ATOM 1081 C C . ASN A 1 138 ? 21.302 0.767 -35.542 1.00 98.25 138 ASN A C 1
ATOM 1083 O O . ASN A 1 138 ? 20.704 0.350 -34.547 1.00 98.25 138 ASN A O 1
ATOM 1087 N N . TYR A 1 139 ? 21.513 2.069 -35.761 1.00 97.56 139 TYR A N 1
ATOM 1088 C CA . TYR A 1 139 ? 21.082 3.108 -34.828 1.00 97.56 139 TYR A CA 1
ATOM 1089 C C . TYR A 1 139 ? 19.560 3.116 -34.656 1.00 97.56 139 TYR A C 1
ATOM 1091 O O . TYR A 1 139 ? 19.061 3.136 -33.528 1.00 97.56 139 TYR A O 1
ATOM 1099 N N . LYS A 1 140 ? 18.812 3.027 -35.762 1.00 97.56 140 LYS A N 1
ATOM 1100 C CA . LYS A 1 140 ? 17.347 2.969 -35.738 1.00 97.56 140 LYS A CA 1
ATOM 1101 C C . LYS A 1 140 ? 16.854 1.763 -34.942 1.00 97.56 140 LYS A C 1
ATOM 1103 O O . LYS A 1 140 ? 16.030 1.926 -34.044 1.00 97.56 140 LYS A O 1
ATOM 1108 N N . LYS A 1 141 ? 17.408 0.576 -35.207 1.00 97.88 141 LYS A N 1
ATOM 1109 C CA . LYS A 1 141 ? 17.058 -0.650 -34.478 1.00 97.88 141 LYS A CA 1
ATOM 1110 C C . LYS A 1 141 ? 17.367 -0.530 -32.983 1.00 97.88 141 LYS A C 1
ATOM 1112 O O . LYS A 1 141 ? 16.499 -0.811 -32.161 1.00 97.88 141 LYS A O 1
ATOM 1117 N N . ARG A 1 142 ? 18.567 -0.055 -32.622 1.00 97.50 142 ARG A N 1
ATOM 1118 C CA . ARG A 1 142 ? 18.973 0.144 -31.218 1.00 97.50 142 ARG A CA 1
ATOM 1119 C C . ARG A 1 142 ? 18.045 1.124 -30.495 1.00 97.50 142 ARG A C 1
ATOM 1121 O O . ARG A 1 142 ? 17.661 0.864 -29.357 1.00 97.50 142 ARG A O 1
ATOM 1128 N N . SER A 1 143 ? 17.673 2.222 -31.152 1.00 95.44 143 SER A N 1
ATOM 1129 C CA . SER A 1 143 ? 16.755 3.227 -30.607 1.00 95.44 143 SER A CA 1
ATOM 1130 C C . SER A 1 143 ? 15.347 2.663 -30.385 1.00 95.44 143 SER A C 1
ATOM 1132 O O . SER A 1 143 ? 14.776 2.811 -29.303 1.00 95.44 143 SER A O 1
ATOM 1134 N N . GLU A 1 144 ? 14.801 1.939 -31.366 1.00 98.00 144 GLU A N 1
ATOM 1135 C CA . GLU A 1 144 ? 13.486 1.307 -31.239 1.00 98.00 144 GLU A CA 1
ATOM 1136 C C . GLU A 1 144 ? 13.450 0.242 -30.136 1.00 98.00 144 GLU A C 1
ATOM 1138 O O . GLU A 1 144 ? 12.487 0.202 -29.365 1.00 98.00 144 GLU A O 1
ATOM 1143 N N . ASP A 1 145 ? 14.491 -0.585 -30.028 1.00 96.75 145 ASP A N 1
ATOM 1144 C CA . ASP A 1 145 ? 14.609 -1.598 -28.978 1.00 96.75 145 ASP A CA 1
ATOM 1145 C C . ASP A 1 145 ? 14.710 -0.956 -27.587 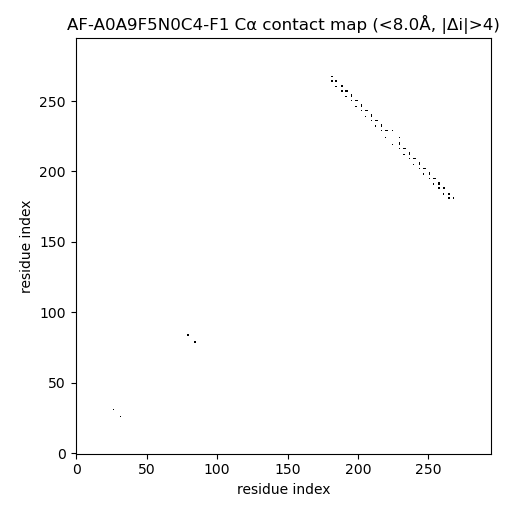1.00 96.75 145 ASP A C 1
ATOM 1147 O O . ASP A 1 145 ? 14.058 -1.416 -26.645 1.00 96.75 145 ASP A O 1
ATOM 1151 N N . LEU A 1 146 ? 15.478 0.132 -27.447 1.00 95.88 146 LEU A N 1
ATOM 1152 C CA . LEU A 1 146 ? 15.577 0.878 -26.192 1.00 95.88 146 LEU A CA 1
ATOM 1153 C C . LEU A 1 146 ? 14.222 1.471 -25.793 1.00 95.88 146 LEU A C 1
ATOM 1155 O O . LEU A 1 146 ? 13.789 1.289 -24.654 1.00 95.88 146 LEU A O 1
ATOM 1159 N N . ARG A 1 147 ? 13.522 2.106 -26.739 1.00 97.38 147 ARG A N 1
ATOM 1160 C CA . ARG A 1 147 ? 12.183 2.664 -26.519 1.00 97.38 147 ARG A CA 1
ATOM 1161 C C . ARG A 1 147 ? 11.198 1.589 -26.056 1.00 97.38 147 ARG A C 1
ATOM 1163 O O . ARG A 1 147 ? 10.511 1.794 -25.061 1.00 97.38 147 ARG A O 1
ATOM 1170 N N . LYS A 1 148 ? 11.167 0.424 -26.716 1.00 97.94 148 LYS A N 1
ATOM 1171 C CA . LYS A 1 148 ? 10.289 -0.697 -26.327 1.00 97.94 148 LYS A CA 1
ATOM 1172 C C . LYS A 1 148 ? 10.593 -1.206 -24.917 1.00 97.94 148 LYS A C 1
ATOM 1174 O O . LYS A 1 148 ? 9.671 -1.479 -24.153 1.00 97.94 148 LYS A O 1
ATOM 1179 N N . ARG A 1 149 ? 11.876 -1.320 -24.548 1.00 95.50 149 ARG A N 1
ATOM 1180 C CA . ARG A 1 149 ? 12.280 -1.720 -23.187 1.00 95.50 149 ARG A CA 1
ATOM 1181 C C . ARG A 1 149 ? 11.836 -0.698 -22.143 1.00 95.50 149 ARG A C 1
ATOM 1183 O O . ARG A 1 149 ? 11.322 -1.095 -21.101 1.00 95.50 149 ARG A O 1
ATOM 1190 N N . GLN A 1 150 ? 12.011 0.593 -22.422 1.00 96.00 150 GLN A N 1
ATOM 1191 C CA . GLN A 1 150 ? 11.581 1.673 -21.530 1.00 96.00 150 GLN A CA 1
ATOM 1192 C C . GLN A 1 150 ? 10.062 1.687 -21.356 1.00 96.00 150 GLN A C 1
ATOM 1194 O O . GLN A 1 150 ? 9.578 1.728 -20.229 1.00 96.00 150 GLN A O 1
ATOM 1199 N N . GLU A 1 151 ? 9.309 1.582 -22.448 1.00 97.50 151 GLU A N 1
ATOM 1200 C CA . GLU A 1 151 ? 7.849 1.504 -22.412 1.00 97.50 151 GLU A CA 1
ATOM 1201 C C . GLU A 1 151 ? 7.368 0.274 -21.626 1.00 97.50 151 GLU A C 1
ATOM 1203 O O . GLU A 1 151 ? 6.504 0.389 -20.755 1.00 97.50 151 GLU A O 1
ATOM 1208 N N . GLY A 1 152 ? 7.995 -0.887 -21.843 1.00 96.62 152 GLY A N 1
ATOM 1209 C CA . GLY A 1 152 ? 7.743 -2.095 -21.058 1.00 96.62 152 GLY A CA 1
ATOM 1210 C C . GLY A 1 152 ? 8.009 -1.896 -19.563 1.00 96.62 152 GLY A C 1
ATOM 1211 O O . GLY A 1 152 ? 7.167 -2.246 -18.735 1.00 96.62 152 GLY A O 1
ATOM 1212 N N . ALA A 1 153 ? 9.137 -1.277 -19.202 1.00 95.50 153 ALA A N 1
ATOM 1213 C CA . ALA A 1 153 ? 9.472 -0.976 -17.811 1.00 95.50 153 ALA A CA 1
ATOM 1214 C C . ALA A 1 153 ? 8.465 -0.006 -17.169 1.00 95.50 153 ALA A C 1
ATOM 1216 O O . ALA A 1 153 ? 8.026 -0.236 -16.041 1.00 95.50 153 ALA A O 1
ATOM 1217 N N . ILE A 1 154 ? 8.049 1.038 -17.893 1.00 96.75 154 ILE A N 1
ATOM 1218 C CA . ILE A 1 154 ? 7.021 1.992 -17.453 1.00 96.75 154 ILE A CA 1
ATOM 1219 C C . ILE A 1 154 ? 5.695 1.275 -17.200 1.00 96.75 154 ILE A C 1
ATOM 1221 O O . ILE A 1 154 ? 5.072 1.494 -16.162 1.00 96.75 154 ILE A O 1
ATOM 1225 N N . ASN A 1 155 ? 5.269 0.399 -18.109 1.00 97.75 155 ASN A N 1
ATOM 1226 C CA . ASN A 1 155 ? 4.012 -0.332 -17.966 1.00 97.75 155 ASN A CA 1
ATOM 1227 C C . ASN A 1 155 ? 4.040 -1.288 -16.766 1.00 97.75 155 ASN A C 1
ATOM 1229 O O . ASN A 1 155 ? 3.086 -1.316 -15.990 1.00 97.75 155 ASN A O 1
ATOM 1233 N N . ILE A 1 156 ? 5.153 -1.997 -16.547 1.00 97.44 156 ILE A N 1
ATOM 1234 C CA . ILE A 1 156 ? 5.344 -2.843 -15.357 1.00 97.44 156 ILE A CA 1
ATOM 1235 C C . ILE A 1 156 ? 5.295 -2.002 -14.076 1.00 97.44 156 ILE A C 1
ATOM 1237 O O . ILE A 1 156 ? 4.630 -2.386 -13.113 1.00 97.44 156 ILE A O 1
ATOM 1241 N N . MET A 1 157 ? 5.970 -0.850 -14.050 1.00 96.12 157 MET A N 1
ATOM 1242 C CA . MET A 1 157 ? 5.948 0.051 -12.893 1.00 96.12 157 MET A CA 1
ATOM 1243 C C . MET A 1 157 ? 4.540 0.587 -12.612 1.00 96.12 157 MET A C 1
ATOM 1245 O O . MET A 1 157 ? 4.110 0.579 -11.460 1.00 96.12 157 MET A O 1
ATOM 1249 N N . LYS A 1 158 ? 3.793 0.985 -13.650 1.00 96.62 158 LYS A N 1
ATOM 1250 C CA . LYS A 1 158 ? 2.393 1.422 -13.525 1.00 96.62 158 LYS A CA 1
ATOM 1251 C C . LYS A 1 158 ? 1.496 0.317 -12.964 1.00 96.62 158 LYS A C 1
ATOM 1253 O O . LYS A 1 158 ? 0.726 0.583 -12.047 1.00 96.62 158 LYS A O 1
ATOM 1258 N N . ALA A 1 159 ? 1.625 -0.911 -13.469 1.00 97.12 159 ALA A N 1
ATOM 1259 C CA . ALA A 1 159 ? 0.845 -2.051 -12.989 1.00 97.12 159 ALA A CA 1
ATOM 1260 C C . ALA A 1 159 ? 1.131 -2.360 -11.510 1.00 97.12 159 ALA A C 1
ATOM 1262 O O . ALA A 1 159 ? 0.202 -2.487 -10.718 1.00 97.12 159 ALA A O 1
ATOM 1263 N N . ARG A 1 160 ? 2.413 -2.391 -11.116 1.00 95.81 160 ARG A N 1
ATOM 1264 C CA . ARG A 1 160 ? 2.820 -2.607 -9.716 1.00 95.81 160 ARG A CA 1
ATOM 1265 C C . ARG A 1 160 ? 2.326 -1.504 -8.787 1.00 95.81 160 ARG A C 1
ATOM 1267 O O . ARG A 1 160 ? 1.874 -1.802 -7.687 1.00 95.81 160 ARG A O 1
ATOM 1274 N N . LYS A 1 161 ? 2.401 -0.242 -9.225 1.00 95.56 161 LYS A N 1
ATOM 1275 C CA . LYS A 1 161 ? 1.871 0.897 -8.467 1.00 95.56 161 LYS A CA 1
ATOM 1276 C C . LYS A 1 161 ? 0.375 0.715 -8.201 1.00 95.56 161 LYS A C 1
ATOM 1278 O O . LYS A 1 161 ? -0.044 0.817 -7.055 1.00 95.56 161 LYS A O 1
ATOM 1283 N N . LEU A 1 162 ? -0.402 0.405 -9.238 1.00 98.06 162 LEU A N 1
ATOM 1284 C CA . LEU A 1 162 ? -1.850 0.225 -9.116 1.00 98.06 162 LEU A CA 1
ATOM 1285 C C . LEU A 1 162 ? -2.210 -0.958 -8.201 1.00 98.06 162 LEU A C 1
ATOM 1287 O O . LEU A 1 162 ? -3.101 -0.842 -7.364 1.00 98.06 162 LEU A O 1
ATOM 1291 N N . GLU A 1 163 ? -1.475 -2.070 -8.297 1.00 96.88 163 GLU A N 1
ATOM 1292 C CA . GLU A 1 163 ? -1.635 -3.219 -7.396 1.00 96.88 163 GLU A CA 1
ATOM 1293 C C . GLU A 1 163 ? -1.360 -2.840 -5.928 1.00 96.88 163 GLU A C 1
ATOM 1295 O O . GLU A 1 163 ? -2.106 -3.227 -5.027 1.00 96.88 163 GLU A O 1
ATOM 1300 N N . GLN A 1 164 ? -0.303 -2.063 -5.673 1.00 93.94 164 GLN A N 1
ATOM 1301 C CA . GLN A 1 164 ? 0.027 -1.583 -4.329 1.00 93.94 164 GLN A CA 1
ATOM 1302 C C . GLN A 1 164 ? -1.024 -0.606 -3.789 1.00 93.94 164 GLN A C 1
ATOM 1304 O O . GLN A 1 164 ? -1.431 -0.742 -2.636 1.00 93.94 164 GLN A O 1
ATOM 1309 N N . GLU A 1 165 ? -1.506 0.330 -4.608 1.00 94.31 165 GLU A N 1
ATOM 1310 C CA . GLU A 1 165 ? -2.587 1.254 -4.237 1.00 94.31 165 GLU A CA 1
ATOM 1311 C C . GLU A 1 165 ? -3.873 0.500 -3.874 1.00 94.31 165 GLU A C 1
ATOM 1313 O O . GLU A 1 165 ? -4.524 0.830 -2.882 1.00 94.31 165 GLU A O 1
ATOM 1318 N N . GLN A 1 166 ? -4.214 -0.557 -4.617 1.00 97.44 166 GLN A N 1
ATOM 1319 C CA . GLN A 1 166 ? -5.374 -1.392 -4.308 1.00 97.44 166 GLN A CA 1
ATOM 1320 C C . GLN A 1 166 ? -5.218 -2.134 -2.973 1.00 97.44 166 GLN A C 1
ATOM 1322 O O . GLN A 1 166 ? -6.158 -2.148 -2.177 1.00 97.44 166 GLN A O 1
ATOM 1327 N N . LYS A 1 167 ? -4.044 -2.721 -2.701 1.00 95.31 167 LYS A N 1
ATOM 1328 C CA . LYS A 1 167 ? -3.765 -3.394 -1.417 1.00 95.31 167 LYS A CA 1
ATOM 1329 C C . LYS A 1 167 ? -3.841 -2.423 -0.241 1.00 95.31 167 LYS A C 1
ATOM 1331 O O . LYS A 1 167 ? -4.425 -2.755 0.787 1.00 95.31 167 LYS A O 1
ATOM 1336 N N . LEU A 1 168 ? -3.293 -1.218 -0.402 1.00 93.62 168 LEU A N 1
ATOM 1337 C CA . LEU A 1 168 ? -3.387 -0.166 0.610 1.00 93.62 168 LEU A CA 1
ATOM 1338 C C . LEU A 1 168 ? -4.840 0.232 0.860 1.00 93.62 168 LEU A C 1
ATOM 1340 O O . LEU A 1 168 ? -5.257 0.295 2.011 1.00 93.62 168 LEU A O 1
ATOM 1344 N N . LYS A 1 169 ? -5.632 0.419 -0.200 1.00 96.69 169 LYS A N 1
ATOM 1345 C CA . LYS A 1 169 ? -7.056 0.742 -0.070 1.00 96.69 169 LYS A CA 1
ATOM 1346 C C . LYS A 1 169 ? -7.822 -0.330 0.709 1.00 96.69 169 LYS A C 1
ATOM 1348 O O . LYS A 1 169 ? -8.519 0.005 1.656 1.00 96.69 169 LYS A O 1
ATOM 1353 N N . GLN A 1 170 ? -7.629 -1.607 0.376 1.00 96.38 170 GLN A N 1
ATOM 1354 C CA . GLN A 1 170 ? -8.254 -2.721 1.103 1.00 96.38 170 GLN A CA 1
ATOM 1355 C C . GLN A 1 170 ? -7.858 -2.752 2.586 1.00 96.38 170 GLN A C 1
ATOM 1357 O O . GLN A 1 170 ? -8.699 -3.012 3.448 1.00 96.38 170 GLN A O 1
ATOM 1362 N N . SER A 1 171 ? -6.589 -2.467 2.893 1.00 94.38 171 SER A N 1
ATOM 1363 C CA . SER A 1 171 ? -6.105 -2.370 4.273 1.00 94.38 171 SER A CA 1
ATOM 1364 C C . SER A 1 171 ? -6.774 -1.220 5.027 1.00 94.38 171 SER A C 1
ATOM 1366 O O . SER A 1 171 ? -7.210 -1.410 6.159 1.00 94.38 171 SER A O 1
ATOM 1368 N N . THR A 1 172 ? -6.894 -0.045 4.405 1.00 93.38 172 THR A N 1
ATOM 1369 C CA . THR A 1 172 ? -7.560 1.121 5.003 1.00 93.38 172 THR A CA 1
ATOM 1370 C C . THR A 1 172 ? -9.046 0.867 5.238 1.00 93.38 172 THR A C 1
ATOM 1372 O O . THR A 1 172 ? -9.555 1.205 6.305 1.00 93.38 172 THR A O 1
ATOM 1375 N N . ASP A 1 173 ? -9.735 0.235 4.286 1.00 95.88 173 ASP A N 1
ATOM 1376 C CA . ASP A 1 173 ? -11.151 -0.124 4.428 1.00 95.88 173 ASP A CA 1
ATOM 1377 C C . ASP A 1 173 ? -11.346 -1.111 5.598 1.00 95.88 173 ASP A C 1
ATOM 1379 O O . ASP A 1 173 ? -12.250 -0.943 6.419 1.00 95.88 173 ASP A O 1
ATOM 1383 N N . SER A 1 174 ? -10.441 -2.087 5.737 1.00 95.81 174 SER A N 1
ATOM 1384 C CA . SER A 1 174 ? -10.445 -3.044 6.856 1.00 95.81 174 SER A CA 1
ATOM 1385 C C . SER A 1 174 ? -10.191 -2.356 8.204 1.00 95.81 174 SER A C 1
ATOM 1387 O O . SER A 1 174 ? -10.875 -2.644 9.185 1.00 95.81 174 SER A O 1
ATOM 1389 N N . LEU A 1 175 ? -9.249 -1.408 8.254 1.00 94.56 175 LEU A N 1
ATOM 1390 C CA . LEU A 1 175 ? -8.962 -0.613 9.452 1.00 94.56 175 LEU A CA 1
ATOM 1391 C C . LEU A 1 175 ? -10.164 0.255 9.835 1.00 94.56 175 LEU A C 1
ATOM 1393 O O . LEU A 1 175 ? -10.528 0.324 11.007 1.00 94.56 175 LEU A O 1
ATOM 1397 N N . SER A 1 176 ? -10.827 0.872 8.855 1.00 95.38 176 SER A N 1
ATOM 1398 C CA . SER A 1 176 ? -12.049 1.642 9.091 1.00 95.38 176 SER A CA 1
ATOM 1399 C C . SER A 1 176 ? -13.151 0.774 9.700 1.00 95.38 176 SER A C 1
ATOM 1401 O O . SER A 1 176 ? -13.773 1.197 10.675 1.00 95.38 176 SER A O 1
ATOM 1403 N N . GLN A 1 177 ? -13.360 -0.439 9.182 1.00 96.00 177 GLN A N 1
ATOM 1404 C CA . GLN A 1 177 ? -1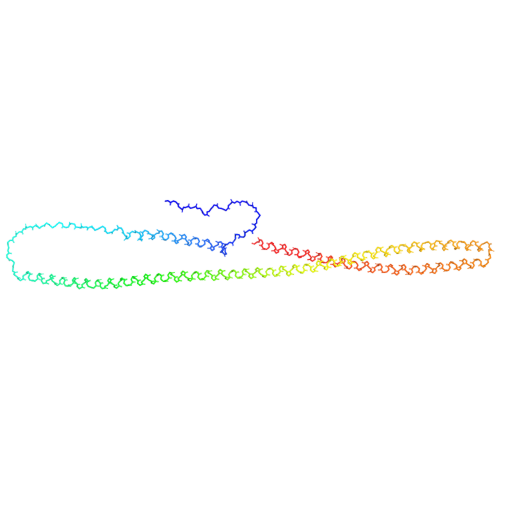4.325 -1.385 9.744 1.00 96.00 177 GLN A CA 1
ATOM 1405 C C . GLN A 1 177 ? -13.966 -1.770 11.185 1.00 96.00 177 GLN A C 1
ATOM 1407 O O . GLN A 1 177 ? -14.838 -1.779 12.055 1.00 96.00 177 GLN A O 1
ATOM 1412 N N . LEU A 1 178 ? -12.687 -2.045 11.448 1.00 94.88 178 LEU A N 1
ATOM 1413 C CA . LEU A 1 178 ? -12.210 -2.376 12.785 1.00 94.88 178 LEU A CA 1
ATOM 1414 C C . LEU A 1 178 ? -12.418 -1.214 13.765 1.00 94.88 178 LEU A C 1
ATOM 1416 O O . LEU A 1 178 ? -12.850 -1.432 14.893 1.00 94.88 178 LEU A O 1
ATOM 1420 N N . ASN A 1 179 ? -12.179 0.021 13.325 1.00 91.94 179 ASN A N 1
ATOM 1421 C CA . ASN A 1 179 ? -12.376 1.210 14.149 1.00 91.94 179 ASN A CA 1
ATOM 1422 C C . ASN A 1 179 ? -13.854 1.420 14.522 1.00 91.94 179 ASN A C 1
ATOM 1424 O O . ASN A 1 179 ? -14.161 1.783 15.656 1.00 91.94 179 ASN A O 1
ATOM 1428 N N . VAL A 1 180 ? -14.781 1.150 13.595 1.00 95.69 180 VAL A N 1
ATOM 1429 C CA . VAL A 1 180 ? -16.224 1.179 13.892 1.00 95.69 180 VAL A CA 1
ATOM 1430 C C . VAL A 1 180 ? -16.575 0.129 14.948 1.00 95.69 180 VAL A C 1
ATOM 1432 O O . VAL A 1 180 ? -17.193 0.467 15.955 1.00 95.69 180 VAL A O 1
ATOM 1435 N N . GLN A 1 181 ? -16.114 -1.114 14.778 1.00 93.75 181 GLN A N 1
ATOM 1436 C CA . GLN A 1 181 ? -16.347 -2.182 15.759 1.00 93.75 181 GLN A CA 1
ATOM 1437 C C . GLN A 1 181 ? -15.755 -1.845 17.130 1.00 93.75 181 GLN A C 1
ATOM 1439 O O . GLN A 1 181 ? -16.378 -2.097 18.159 1.00 93.75 181 GLN A O 1
ATOM 1444 N N . LEU A 1 182 ? -14.567 -1.245 17.158 1.00 93.50 182 LEU A N 1
ATOM 1445 C CA . LEU A 1 182 ? -13.916 -0.814 18.387 1.00 93.50 182 LEU A CA 1
ATOM 1446 C C . LEU A 1 182 ? -14.756 0.239 19.126 1.00 93.50 182 LEU A C 1
ATOM 1448 O O . LEU A 1 182 ? -14.997 0.099 20.325 1.00 93.50 182 LEU A O 1
ATOM 1452 N N . HIS A 1 183 ? -15.262 1.252 18.418 1.00 94.44 183 HIS A N 1
ATOM 1453 C CA . HIS A 1 183 ? -16.153 2.256 19.004 1.00 94.44 183 HIS A CA 1
ATOM 1454 C C . HIS A 1 183 ? -17.465 1.656 19.527 1.00 94.44 183 HIS A C 1
ATOM 1456 O O . HIS A 1 183 ? -17.905 2.023 20.617 1.00 94.44 183 HIS A O 1
ATOM 1462 N N . GLU A 1 184 ? -18.063 0.703 18.808 1.00 95.75 184 GLU A N 1
ATOM 1463 C CA . GLU A 1 184 ? -19.250 -0.022 19.283 1.00 95.75 184 GLU A CA 1
ATOM 1464 C C . GLU A 1 184 ? -18.967 -0.785 20.585 1.00 95.75 184 GLU A C 1
ATOM 1466 O O . GLU A 1 184 ? -19.784 -0.768 21.508 1.00 95.75 184 GLU A O 1
ATOM 1471 N N . LYS A 1 185 ? -17.797 -1.426 20.695 1.00 94.38 185 LYS A N 1
ATOM 1472 C CA . LYS A 1 185 ? -17.383 -2.131 21.917 1.00 94.38 185 LYS A CA 1
ATOM 1473 C C . LYS A 1 185 ? -17.127 -1.181 23.083 1.00 94.38 185 LYS A C 1
ATOM 1475 O O . LYS A 1 185 ? -17.551 -1.492 24.194 1.00 94.38 185 LYS A O 1
ATOM 1480 N N . TYR A 1 186 ? -16.516 -0.021 22.843 1.00 94.44 186 TYR A N 1
ATOM 1481 C CA . TYR A 1 186 ? -16.391 1.015 23.872 1.00 94.44 186 TYR A CA 1
ATOM 1482 C C . TYR A 1 186 ? -17.758 1.502 24.368 1.00 94.44 186 TYR A C 1
ATOM 1484 O O . TYR A 1 186 ? -17.955 1.611 25.576 1.00 94.44 186 TYR A O 1
ATOM 1492 N N . GLY A 1 187 ? -18.725 1.706 23.465 1.00 95.31 187 GLY A N 1
ATOM 1493 C CA . GLY A 1 187 ? -20.101 2.039 23.850 1.00 95.31 187 GLY A CA 1
ATOM 1494 C C . GLY A 1 187 ? -20.756 0.951 24.710 1.00 95.31 187 GLY A C 1
ATOM 1495 O O . GLY A 1 187 ? -21.353 1.252 25.742 1.00 95.31 187 GLY A O 1
ATOM 1496 N N . GLN A 1 188 ? -20.578 -0.326 24.345 1.00 96.19 188 GLN A N 1
ATOM 1497 C CA . GLN A 1 188 ? -21.075 -1.463 25.136 1.00 96.19 188 GLN A CA 1
ATOM 1498 C C . GLN A 1 188 ? -20.470 -1.505 26.548 1.00 96.19 188 GLN A C 1
ATOM 1500 O O . GLN A 1 188 ? -21.183 -1.806 27.506 1.00 96.19 188 GLN A O 1
ATOM 1505 N N . ILE A 1 189 ? -19.177 -1.199 26.693 1.00 93.88 189 ILE A N 1
ATOM 1506 C CA . ILE A 1 189 ? -18.514 -1.112 28.002 1.00 93.88 189 ILE A CA 1
ATOM 1507 C C . ILE A 1 189 ? -19.139 -0.007 28.846 1.00 93.88 189 ILE A C 1
ATOM 1509 O O . ILE A 1 189 ? -19.550 -0.278 29.972 1.00 93.88 189 ILE A O 1
ATOM 1513 N N . GLU A 1 190 ? -19.283 1.199 28.295 1.00 96.62 190 GLU A N 1
ATOM 1514 C CA . GLU A 1 190 ? -19.830 2.341 29.033 1.00 96.62 190 GLU A CA 1
ATOM 1515 C C . GLU A 1 190 ? -21.260 2.060 29.537 1.00 96.62 190 GLU A C 1
ATOM 1517 O O . GLU A 1 190 ? -21.621 2.386 30.673 1.00 96.62 190 GLU A O 1
ATOM 1522 N N . GLU A 1 191 ? -22.092 1.412 28.716 1.00 96.56 191 GLU A N 1
ATOM 1523 C CA . GLU A 1 191 ? -23.444 1.006 29.111 1.00 96.56 191 GLU A CA 1
ATOM 1524 C C . GLU A 1 191 ? -23.443 -0.058 30.220 1.00 96.56 191 GLU A C 1
ATOM 1526 O O . GLU A 1 191 ? -24.226 0.040 31.177 1.00 96.56 191 GLU A O 1
ATOM 1531 N N . LEU A 1 192 ? -22.568 -1.065 30.119 1.00 95.19 192 LEU A N 1
ATOM 1532 C CA . LEU A 1 192 ? -22.430 -2.119 31.127 1.00 95.19 192 LEU A CA 1
ATOM 1533 C C . LEU A 1 192 ? -21.902 -1.572 32.454 1.00 95.19 192 LEU A C 1
ATOM 1535 O O . LEU A 1 192 ? -22.444 -1.925 33.502 1.00 95.19 192 LEU A O 1
ATOM 1539 N N . GLU A 1 193 ? -20.916 -0.679 32.426 1.00 92.62 193 GLU A N 1
ATOM 1540 C CA . GLU A 1 193 ? -20.379 -0.006 33.612 1.00 92.62 193 GLU A CA 1
ATOM 1541 C C . GLU A 1 193 ? -21.474 0.781 34.340 1.00 92.62 193 GLU A C 1
ATOM 1543 O O . GLU A 1 193 ? -21.704 0.570 35.534 1.00 92.62 193 GLU A O 1
ATOM 1548 N N . LYS A 1 194 ? -22.248 1.599 33.611 1.00 97.19 194 LYS A N 1
ATOM 1549 C CA . LYS A 1 194 ? -23.396 2.332 34.178 1.00 97.19 194 LYS A CA 1
ATOM 1550 C C . LYS A 1 194 ? -24.452 1.393 34.763 1.00 97.19 194 LYS A C 1
ATOM 1552 O O . LYS A 1 194 ? -25.084 1.708 35.775 1.00 97.19 194 LYS A O 1
ATOM 1557 N N . ARG A 1 195 ? -24.703 0.244 34.127 1.00 94.50 195 ARG A N 1
ATOM 1558 C CA . ARG A 1 195 ? -25.653 -0.759 34.635 1.00 94.50 195 ARG A CA 1
ATOM 1559 C C . ARG A 1 195 ? -25.155 -1.396 35.930 1.00 94.50 195 ARG A C 1
ATOM 1561 O O . ARG A 1 195 ? -25.932 -1.487 36.879 1.00 94.50 195 ARG A O 1
ATOM 1568 N N . VAL A 1 196 ? -23.894 -1.820 35.963 1.00 93.94 196 VAL A N 1
ATOM 1569 C CA . VAL A 1 196 ? -23.262 -2.413 37.148 1.00 93.94 196 VAL A CA 1
ATOM 1570 C C . VAL A 1 196 ? -23.282 -1.420 38.304 1.00 93.94 196 VAL A C 1
ATOM 1572 O O . VAL A 1 196 ? -23.742 -1.782 39.383 1.00 93.94 196 VAL A O 1
ATOM 1575 N N . GLN A 1 197 ? -22.920 -0.158 38.062 1.00 96.50 197 GLN A N 1
ATOM 1576 C CA . GLN A 1 197 ? -22.961 0.890 39.081 1.00 96.50 197 GLN A CA 1
ATOM 1577 C C . GLN A 1 197 ? -24.364 1.050 39.692 1.00 96.50 197 GLN A C 1
ATOM 1579 O O . GLN A 1 197 ? -24.515 1.023 40.913 1.00 96.50 197 GLN A O 1
ATOM 1584 N N . ARG A 1 198 ? -25.417 1.143 38.864 1.00 96.31 198 ARG A N 1
ATOM 1585 C CA . ARG A 1 198 ? -26.802 1.235 39.367 1.00 96.31 198 ARG A CA 1
ATOM 1586 C C . ARG A 1 198 ? -27.206 0.018 40.199 1.00 96.31 198 ARG A C 1
ATOM 1588 O O . ARG A 1 198 ? -27.869 0.164 41.222 1.00 96.31 198 ARG A O 1
ATOM 1595 N N . MET A 1 199 ? -26.805 -1.179 39.776 1.00 93.38 199 MET A N 1
ATOM 1596 C CA . MET A 1 199 ? -27.082 -2.412 40.518 1.00 93.38 199 MET A CA 1
ATOM 1597 C C . MET A 1 199 ? -26.325 -2.459 41.855 1.00 93.38 199 MET A C 1
ATOM 1599 O O . MET A 1 199 ? -26.861 -2.945 42.852 1.00 93.38 199 MET A O 1
ATOM 1603 N N . GLU A 1 200 ? -25.103 -1.931 41.916 1.00 92.75 200 GLU A N 1
ATOM 1604 C CA . GLU A 1 200 ? -24.336 -1.805 43.161 1.00 92.75 200 GLU A CA 1
ATOM 1605 C C . GLU A 1 200 ? -24.965 -0.801 44.137 1.00 92.75 200 GLU A C 1
ATOM 1607 O O . GLU A 1 200 ? -25.051 -1.075 45.341 1.00 92.75 200 GLU A O 1
ATOM 1612 N N . GLU A 1 201 ? -25.467 0.326 43.629 1.00 96.31 201 GLU A N 1
ATOM 1613 C CA . GLU A 1 201 ? -26.226 1.307 44.409 1.00 96.31 201 GLU A CA 1
ATOM 1614 C C . GLU A 1 201 ? -27.532 0.702 44.950 1.00 96.31 201 GLU A C 1
ATOM 1616 O O . GLU A 1 201 ? -27.801 0.780 46.153 1.00 96.31 201 GLU A O 1
ATOM 1621 N N . GLU A 1 202 ? -28.308 0.010 44.111 1.00 94.75 202 GLU A N 1
ATOM 1622 C CA . GLU A 1 202 ? -29.528 -0.691 44.529 1.00 94.75 202 GLU A CA 1
ATOM 1623 C C . GLU A 1 202 ? -29.226 -1.728 45.622 1.00 94.75 202 GLU A C 1
ATOM 1625 O O . GLU A 1 202 ? -29.853 -1.725 46.688 1.00 94.75 202 GLU A O 1
ATOM 1630 N N . LYS A 1 203 ? -28.190 -2.552 45.431 1.00 91.56 203 LYS A N 1
ATOM 1631 C CA . LYS A 1 203 ? -27.717 -3.515 46.437 1.00 91.56 203 LYS A CA 1
ATOM 1632 C C . LYS A 1 203 ? -27.385 -2.839 47.766 1.00 91.56 203 LYS A C 1
ATOM 1634 O O . LYS A 1 203 ? -27.701 -3.390 48.828 1.00 91.56 203 LYS A O 1
ATOM 1639 N N . LYS A 1 204 ? -26.743 -1.667 47.739 1.00 96.06 204 LYS A N 1
ATOM 1640 C CA . LYS A 1 204 ? -26.433 -0.888 48.946 1.00 96.06 204 LYS A CA 1
ATOM 1641 C C . LYS A 1 204 ? -27.716 -0.468 49.669 1.00 96.06 204 LYS A C 1
ATOM 1643 O O . LYS A 1 204 ? -27.842 -0.751 50.862 1.00 96.06 204 LYS A O 1
ATOM 1648 N N . THR A 1 205 ? -28.693 0.094 48.954 1.00 95.94 205 THR A N 1
ATOM 1649 C CA . THR A 1 205 ? -29.980 0.510 49.549 1.00 95.94 205 THR A CA 1
ATOM 1650 C C . THR A 1 205 ? -30.763 -0.665 50.152 1.00 95.94 205 THR A C 1
ATOM 1652 O O . THR A 1 205 ? -31.275 -0.568 51.272 1.00 95.94 205 THR A O 1
ATOM 1655 N N . LEU A 1 206 ? -30.793 -1.824 49.481 1.00 93.44 206 LEU A N 1
ATOM 1656 C CA . LEU A 1 206 ? -31.442 -3.037 49.993 1.00 93.44 206 LEU A CA 1
ATOM 1657 C C . LEU A 1 206 ? -30.756 -3.561 51.261 1.00 93.44 206 LEU A C 1
ATOM 1659 O O . LEU A 1 206 ? -31.432 -3.948 52.222 1.00 93.44 206 LEU A O 1
ATOM 1663 N N . LYS A 1 207 ? -29.416 -3.539 51.307 1.00 92.00 207 LYS A N 1
ATOM 1664 C CA . LYS A 1 207 ? -28.651 -3.903 52.510 1.00 92.00 207 LYS A CA 1
ATOM 1665 C C . LYS A 1 207 ? -28.974 -2.977 53.682 1.00 92.00 207 LYS A C 1
ATOM 1667 O O . LYS A 1 207 ? -29.176 -3.473 54.791 1.00 92.00 207 LYS A O 1
ATOM 1672 N N . GLU A 1 208 ? -29.060 -1.671 53.453 1.00 95.81 208 GLU A N 1
ATOM 1673 C CA . GLU A 1 208 ? -29.432 -0.690 54.480 1.00 95.81 208 GLU A CA 1
ATOM 1674 C C . GLU A 1 208 ? -30.857 -0.932 55.006 1.00 95.81 208 GLU A C 1
ATOM 1676 O O . GLU A 1 208 ? -31.051 -1.039 56.223 1.00 95.81 208 GLU A O 1
ATOM 1681 N N . LYS A 1 209 ? -31.840 -1.147 54.115 1.00 94.75 209 LYS A N 1
ATOM 1682 C CA . LYS A 1 209 ? -33.225 -1.489 54.495 1.00 94.75 209 LYS A CA 1
ATOM 1683 C C . LYS A 1 209 ? -33.287 -2.773 55.327 1.00 94.75 209 LYS A C 1
ATOM 1685 O O . LYS A 1 209 ? -33.948 -2.813 56.368 1.00 94.75 209 LYS A O 1
ATOM 1690 N N . LYS A 1 210 ? -32.558 -3.815 54.917 1.00 92.31 210 LYS A N 1
ATOM 1691 C CA . LYS A 1 210 ? -32.462 -5.073 55.669 1.00 92.31 210 LYS A CA 1
ATOM 1692 C C . LYS A 1 210 ? -31.896 -4.852 57.077 1.00 92.31 210 LYS A C 1
ATOM 1694 O O . LYS A 1 210 ? -32.394 -5.450 58.032 1.00 92.31 210 LYS A O 1
ATOM 1699 N N . GLN A 1 211 ? -30.873 -4.008 57.232 1.00 93.31 211 GLN A N 1
ATOM 1700 C CA . GLN A 1 211 ? -30.309 -3.684 58.549 1.00 93.31 211 GLN A CA 1
ATOM 1701 C C . GLN A 1 211 ? -31.308 -2.924 59.432 1.00 93.31 211 GLN A C 1
ATOM 1703 O O . GLN A 1 211 ? -31.413 -3.221 60.623 1.00 93.31 211 GLN A O 1
ATOM 1708 N N . LEU A 1 212 ? -32.082 -1.996 58.862 1.00 94.56 212 LEU A N 1
ATOM 1709 C CA . LEU A 1 212 ? -33.141 -1.285 59.585 1.00 94.56 212 LEU A CA 1
ATOM 1710 C C . LEU A 1 212 ? -34.218 -2.249 60.106 1.00 94.56 212 LEU A C 1
ATOM 1712 O O . LEU A 1 212 ? -34.576 -2.196 61.283 1.00 94.56 212 LEU A O 1
ATOM 1716 N N . LEU A 1 213 ? -34.687 -3.174 59.264 1.00 92.06 213 LEU A N 1
ATOM 1717 C CA . LEU A 1 213 ? -35.672 -4.183 59.665 1.00 92.06 213 LEU A CA 1
ATOM 1718 C C . LEU A 1 213 ? -35.122 -5.141 60.725 1.00 92.06 213 LEU A C 1
ATOM 1720 O O . LEU A 1 213 ? -35.834 -5.459 61.672 1.00 92.06 213 LEU A O 1
ATOM 1724 N N . LYS A 1 214 ? -33.848 -5.545 60.633 1.00 91.31 214 LYS A N 1
ATOM 1725 C CA . LYS A 1 214 ? -33.189 -6.344 61.681 1.00 91.31 214 LYS A CA 1
ATOM 1726 C C . LYS A 1 214 ? -33.159 -5.628 63.031 1.00 91.31 214 LYS A C 1
ATOM 1728 O O . LYS A 1 214 ? -33.414 -6.270 64.050 1.00 91.31 214 LYS A O 1
ATOM 1733 N N . LYS A 1 215 ? -32.861 -4.323 63.047 1.00 92.69 215 LYS A N 1
ATOM 1734 C CA . LYS A 1 215 ? -32.898 -3.499 64.268 1.00 92.69 215 LYS A CA 1
ATOM 1735 C C . LYS A 1 215 ? -34.317 -3.412 64.833 1.00 92.69 215 LYS A C 1
ATOM 1737 O O . LYS A 1 215 ? -34.503 -3.636 66.025 1.00 92.69 215 LYS A O 1
ATOM 1742 N N . LYS A 1 216 ? -35.314 -3.169 63.973 1.00 90.69 216 LYS A N 1
ATOM 1743 C CA . LYS A 1 216 ? -36.734 -3.144 64.358 1.00 90.69 216 LYS A CA 1
ATOM 1744 C C . LYS A 1 216 ? -37.177 -4.481 64.954 1.00 90.69 216 LYS A C 1
ATOM 1746 O O . LYS A 1 216 ? -37.759 -4.495 66.027 1.00 90.69 216 LYS A O 1
ATOM 1751 N N . LEU A 1 217 ? -36.840 -5.598 64.310 1.00 88.69 217 LEU A N 1
ATOM 1752 C CA . LEU A 1 217 ? -37.146 -6.941 64.802 1.00 88.69 217 LEU A CA 1
ATOM 1753 C C . LEU A 1 217 ? -36.587 -7.175 66.212 1.00 88.69 217 LEU A C 1
ATOM 1755 O O . LEU A 1 217 ? -37.316 -7.638 67.084 1.00 88.69 217 LEU A O 1
ATOM 1759 N N . HIS A 1 218 ? -35.319 -6.818 66.449 1.00 87.81 218 HIS A N 1
ATOM 1760 C CA . HIS A 1 218 ? -34.707 -6.933 67.777 1.00 87.81 218 HIS A CA 1
ATOM 1761 C C . HIS A 1 218 ? -35.453 -6.094 68.821 1.00 87.81 218 HIS A C 1
ATOM 1763 O O . HIS A 1 218 ? -35.722 -6.586 69.910 1.00 87.81 218 HIS A O 1
ATOM 1769 N N . GLN A 1 219 ? -35.835 -4.859 68.484 1.00 89.75 219 GLN A N 1
ATOM 1770 C CA . GLN A 1 219 ? -36.608 -3.997 69.380 1.00 89.75 219 GLN A CA 1
ATOM 1771 C C . GLN A 1 219 ? -37.987 -4.592 69.713 1.00 89.75 219 GLN A C 1
ATOM 1773 O O . GLN A 1 219 ? -38.371 -4.621 70.878 1.00 89.75 219 GLN A O 1
ATOM 1778 N N . MET A 1 220 ? -38.709 -5.114 68.716 1.00 85.50 220 MET A N 1
ATOM 1779 C CA . MET A 1 220 ? -40.024 -5.749 68.908 1.00 85.50 220 MET A CA 1
ATOM 1780 C C . MET A 1 220 ? -39.927 -7.006 69.787 1.00 85.50 220 MET A C 1
ATOM 1782 O O . MET A 1 220 ? -40.787 -7.234 70.637 1.00 85.50 220 MET A O 1
ATOM 1786 N N . MET A 1 221 ? -38.857 -7.794 69.621 1.00 82.31 221 MET A N 1
ATOM 1787 C CA . MET A 1 221 ? -38.575 -8.967 70.458 1.00 82.31 221 MET A CA 1
ATOM 1788 C C . MET A 1 221 ? -38.273 -8.581 71.913 1.00 82.31 221 MET A C 1
ATOM 1790 O O . MET A 1 221 ? -38.773 -9.236 72.823 1.00 82.31 221 MET A O 1
ATOM 1794 N N . SER A 1 222 ? -37.513 -7.503 72.142 1.00 84.19 222 SER A N 1
ATOM 1795 C CA . SER A 1 222 ? -37.231 -6.984 73.491 1.00 84.19 222 SER A CA 1
ATOM 1796 C C . SER A 1 222 ? -38.460 -6.374 74.176 1.00 84.19 222 SER A C 1
ATOM 1798 O O . SER A 1 222 ? -38.560 -6.417 75.398 1.00 84.19 222 SER A O 1
ATOM 1800 N N . ASN A 1 223 ? -39.405 -5.833 73.402 1.00 82.12 223 ASN A N 1
ATOM 1801 C CA . ASN A 1 223 ? -40.611 -5.166 73.905 1.00 82.12 223 ASN A CA 1
ATOM 1802 C C . ASN A 1 223 ? -41.815 -6.112 74.107 1.00 82.12 223 ASN A C 1
ATOM 1804 O O . ASN A 1 223 ? -42.911 -5.634 74.394 1.00 82.12 223 ASN A O 1
ATOM 1808 N N . ALA A 1 224 ? -41.636 -7.431 73.945 1.00 74.38 224 ALA A N 1
ATOM 1809 C CA . ALA A 1 224 ? -42.697 -8.445 74.034 1.00 74.38 224 ALA A CA 1
ATOM 1810 C C . ALA A 1 224 ? -43.924 -8.156 73.136 1.00 74.38 224 ALA A C 1
ATOM 1812 O O . ALA A 1 224 ? -45.067 -8.445 73.498 1.00 74.38 224 ALA A O 1
ATOM 1813 N N . GLU A 1 225 ? -43.695 -7.581 71.950 1.00 71.44 225 GLU A N 1
ATOM 1814 C CA . GLU A 1 225 ? -44.759 -7.337 70.974 1.00 71.44 225 GLU A CA 1
ATOM 1815 C C . GLU A 1 225 ? -45.357 -8.645 70.416 1.00 71.44 225 GLU A C 1
ATOM 1817 O O . GLU A 1 225 ? -44.794 -9.739 70.501 1.00 71.44 225 GLU A O 1
ATOM 1822 N N . ASN A 1 226 ? -46.539 -8.532 69.811 1.00 74.38 226 ASN A N 1
ATOM 1823 C CA . ASN A 1 226 ? -47.298 -9.638 69.232 1.00 74.38 226 ASN A CA 1
ATOM 1824 C C . ASN A 1 226 ? -46.466 -10.511 68.262 1.00 74.38 226 ASN A C 1
ATOM 1826 O O . ASN A 1 226 ? -46.069 -10.072 67.188 1.00 74.38 226 ASN A O 1
ATOM 1830 N N . SER A 1 227 ? -46.315 -11.805 68.582 1.00 80.19 227 SER A N 1
ATOM 1831 C CA . SER A 1 227 ? -45.556 -12.804 67.796 1.00 80.19 227 SER A CA 1
ATOM 1832 C C . SER A 1 227 ? -45.847 -12.774 66.281 1.00 80.19 227 SER A C 1
ATOM 1834 O O . SER A 1 227 ? -44.939 -12.901 65.460 1.00 80.19 227 SER A O 1
ATOM 1836 N N . LYS A 1 228 ? -47.098 -12.501 65.886 1.00 84.31 228 LYS A N 1
ATOM 1837 C CA . LYS A 1 228 ? -47.502 -12.375 64.475 1.00 84.31 228 LYS A CA 1
ATOM 1838 C C . LYS A 1 228 ? -46.806 -11.226 63.727 1.00 84.31 228 LYS A C 1
ATOM 1840 O O . LYS A 1 228 ? -46.577 -11.358 62.529 1.00 84.31 228 LYS A O 1
ATOM 1845 N N . SER A 1 229 ? -46.503 -10.098 64.374 1.00 81.06 229 SER A N 1
ATOM 1846 C CA . SER A 1 229 ? -45.828 -8.961 63.723 1.00 81.06 229 SER A CA 1
ATOM 1847 C C . SER A 1 229 ? -44.322 -9.209 63.574 1.00 81.06 229 SER A C 1
ATOM 1849 O O . SER A 1 229 ? -43.756 -8.899 62.526 1.00 81.06 229 SER A O 1
ATOM 1851 N N . CYS A 1 230 ? -43.707 -9.872 64.559 1.00 83.00 230 CYS A N 1
ATOM 1852 C CA . CYS A 1 230 ? -42.321 -10.337 64.517 1.00 83.00 230 CYS A CA 1
ATOM 1853 C C . CYS A 1 230 ? -42.095 -11.309 63.345 1.00 83.00 230 CYS A C 1
ATOM 1855 O O . CYS A 1 230 ? -41.187 -11.110 62.538 1.00 83.00 230 CYS A O 1
ATOM 1857 N N . VAL A 1 231 ? -42.997 -12.284 63.161 1.00 86.94 231 VAL A N 1
ATOM 1858 C CA . VAL A 1 231 ? -42.954 -13.212 62.014 1.00 86.94 231 VAL A CA 1
ATOM 1859 C C . VAL A 1 231 ? -43.061 -12.469 60.676 1.00 86.94 231 VAL A C 1
ATOM 1861 O O . VAL A 1 231 ? -42.316 -12.788 59.754 1.00 86.94 231 VAL A O 1
ATOM 1864 N N . LYS A 1 232 ? -43.909 -11.435 60.557 1.00 89.50 232 LYS A N 1
ATOM 1865 C CA . LYS A 1 232 ? -43.999 -10.621 59.326 1.00 89.50 232 LYS A CA 1
ATOM 1866 C C . LYS A 1 232 ? -42.682 -9.908 59.001 1.00 89.50 232 LYS A C 1
ATOM 1868 O O . LYS A 1 232 ? -42.217 -9.967 57.864 1.00 89.50 232 LYS A O 1
ATOM 1873 N N . VAL A 1 233 ? -42.051 -9.274 59.991 1.00 88.06 233 VAL A N 1
ATOM 1874 C CA . VAL A 1 233 ? -40.754 -8.600 59.798 1.00 88.06 233 VAL A CA 1
ATOM 1875 C C . VAL A 1 233 ? -39.657 -9.614 59.451 1.00 88.06 233 VAL A C 1
ATOM 1877 O O . VAL A 1 233 ? -38.848 -9.356 58.562 1.00 88.06 233 VAL A O 1
ATOM 1880 N N . GLN A 1 234 ? -39.668 -10.796 60.074 1.00 90.19 234 GLN A N 1
ATOM 1881 C CA . GLN A 1 234 ? -38.764 -11.897 59.732 1.00 90.19 234 GLN A CA 1
ATOM 1882 C C . GLN A 1 234 ? -38.936 -12.343 58.270 1.00 90.19 234 GLN A C 1
ATOM 1884 O O . GLN A 1 234 ? -37.940 -12.512 57.568 1.00 90.19 234 GLN A O 1
ATOM 1889 N N . THR A 1 235 ? -40.177 -12.488 57.787 1.00 91.31 235 THR A N 1
ATOM 1890 C CA . THR A 1 235 ? -40.432 -12.844 56.380 1.00 91.31 235 THR A CA 1
ATOM 1891 C C . THR A 1 235 ? -39.933 -11.771 55.412 1.00 91.31 235 THR A C 1
ATOM 1893 O O . THR A 1 235 ? -39.300 -12.115 54.418 1.00 91.31 235 THR A O 1
ATOM 1896 N N . GLU A 1 236 ? -40.114 -10.479 55.719 1.00 91.81 236 GLU A N 1
ATOM 1897 C CA . GLU A 1 236 ? -39.596 -9.388 54.877 1.00 91.81 236 GLU A CA 1
ATOM 1898 C C . GLU A 1 236 ? -38.056 -9.380 54.839 1.00 91.81 236 GLU A C 1
ATOM 1900 O O . GLU A 1 236 ? -37.460 -9.162 53.785 1.00 91.81 236 GLU A O 1
ATOM 1905 N N . ILE A 1 237 ? -37.390 -9.695 55.958 1.00 91.50 237 ILE A N 1
ATOM 1906 C CA . ILE A 1 237 ? -35.926 -9.845 56.011 1.00 91.50 237 ILE A CA 1
ATOM 1907 C C . ILE A 1 237 ? -35.446 -11.008 55.129 1.00 91.50 237 ILE A C 1
ATOM 1909 O O . ILE A 1 237 ? -34.412 -10.863 54.470 1.00 91.50 237 ILE A O 1
ATOM 1913 N N . SER A 1 238 ? -36.161 -12.138 55.106 1.00 94.19 238 SER A N 1
ATOM 1914 C CA . SER A 1 238 ? -35.832 -13.281 54.241 1.00 94.19 238 SER A CA 1
ATOM 1915 C C . SER A 1 238 ? -36.007 -12.948 52.759 1.00 94.19 238 SER A C 1
ATOM 1917 O O . SER A 1 238 ? -35.105 -13.229 51.975 1.00 94.19 238 SER A O 1
ATOM 1919 N N . VAL A 1 239 ? -37.098 -12.269 52.386 1.00 94.06 239 VAL A N 1
ATOM 1920 C CA . VAL A 1 239 ? -37.318 -11.820 50.998 1.00 94.06 239 VAL A CA 1
ATOM 1921 C C . VAL A 1 239 ? -36.222 -10.847 50.557 1.00 94.06 239 VAL A C 1
ATOM 1923 O O . VAL A 1 239 ? -35.643 -11.012 49.487 1.00 94.06 239 VAL A O 1
ATOM 1926 N N . LEU A 1 240 ? -35.859 -9.869 51.396 1.00 92.69 240 LEU A N 1
ATOM 1927 C CA . LEU A 1 240 ? -34.758 -8.946 51.088 1.00 92.69 240 LEU A CA 1
ATOM 1928 C C . LEU A 1 240 ? -33.411 -9.665 50.970 1.00 92.69 240 LEU A C 1
ATOM 1930 O O . LEU A 1 240 ? -32.575 -9.277 50.157 1.00 92.69 240 LEU A O 1
ATOM 1934 N N . GLN A 1 241 ? -33.174 -10.700 51.780 1.00 93.69 241 GLN A N 1
ATOM 1935 C CA . GLN A 1 241 ? -31.966 -11.512 51.668 1.00 93.69 241 GLN A CA 1
ATOM 1936 C C . GLN A 1 241 ? -31.901 -12.226 50.316 1.00 93.69 241 GLN A C 1
ATOM 1938 O O . GLN A 1 241 ? -30.846 -12.221 49.687 1.00 93.69 241 GLN A O 1
ATOM 1943 N N . GLU A 1 242 ? -33.014 -12.797 49.867 1.00 94.31 242 GLU A N 1
ATOM 1944 C CA . GLU A 1 242 ? -33.110 -13.478 48.577 1.00 94.31 242 GLU A CA 1
ATOM 1945 C C . GLU A 1 242 ? -32.925 -12.504 47.404 1.00 94.31 242 GLU A C 1
ATOM 1947 O O . GLU A 1 242 ? -32.145 -12.783 46.495 1.00 94.31 242 GLU A O 1
ATOM 1952 N N . GLN A 1 243 ? -33.526 -11.309 47.471 1.00 94.69 243 GLN A N 1
ATOM 1953 C CA . GLN A 1 243 ? -33.328 -10.245 46.478 1.00 94.69 243 GLN A CA 1
ATOM 1954 C C . GLN A 1 243 ? -31.864 -9.793 46.387 1.00 94.69 243 GLN A C 1
ATOM 1956 O O . GLN A 1 243 ? -31.334 -9.654 45.286 1.00 94.69 243 GLN A O 1
ATOM 1961 N N . ILE A 1 244 ? -31.187 -9.610 47.527 1.00 90.44 244 ILE A N 1
ATOM 1962 C CA . ILE A 1 244 ? -29.756 -9.265 47.560 1.00 90.44 244 ILE A CA 1
ATOM 1963 C C . ILE A 1 244 ? -28.919 -10.394 46.949 1.00 90.44 244 ILE A C 1
ATOM 1965 O O . ILE A 1 244 ? -28.030 -10.124 46.146 1.00 90.44 244 ILE A O 1
ATOM 1969 N N . SER A 1 245 ? -29.205 -11.652 47.294 1.00 93.94 245 SER A N 1
ATOM 1970 C CA . SER A 1 245 ? -28.492 -12.806 46.741 1.00 93.94 245 SER A CA 1
ATOM 1971 C C . SER A 1 245 ? -28.701 -12.954 45.233 1.00 93.94 245 SER A C 1
ATOM 1973 O O . SER A 1 245 ? -27.741 -13.242 44.520 1.00 93.94 245 SER A O 1
ATOM 1975 N N . HIS A 1 246 ? -29.912 -12.723 44.725 1.00 95.12 246 HIS A N 1
ATOM 1976 C CA . HIS A 1 246 ? -30.175 -12.711 43.287 1.00 95.12 246 HIS A CA 1
ATOM 1977 C C . HIS A 1 246 ? -29.408 -11.580 42.592 1.00 95.12 246 HIS A C 1
ATOM 1979 O O . HIS A 1 246 ? -28.718 -11.817 41.601 1.00 95.12 246 HIS A O 1
ATOM 1985 N N . LEU A 1 247 ? -29.466 -10.361 43.138 1.00 93.69 247 LEU A N 1
ATOM 1986 C CA . LEU A 1 247 ? -28.761 -9.210 42.577 1.00 93.69 247 LEU A CA 1
ATOM 1987 C C . LEU A 1 247 ? -27.240 -9.431 42.554 1.00 93.69 247 LEU A C 1
ATOM 1989 O O . LEU A 1 247 ? -26.599 -9.091 41.565 1.00 93.69 247 LEU A O 1
ATOM 1993 N N . ASP A 1 248 ? -26.675 -10.086 43.573 1.00 92.12 248 ASP A N 1
ATOM 1994 C CA . ASP A 1 248 ? -25.261 -10.484 43.607 1.00 92.12 248 ASP A CA 1
ATOM 1995 C C . ASP A 1 248 ? -24.873 -11.416 42.452 1.00 92.12 248 ASP A C 1
ATOM 1997 O O . ASP A 1 248 ? -23.839 -11.200 41.816 1.00 92.12 248 ASP A O 1
ATOM 2001 N N . HIS A 1 249 ? -25.710 -12.408 42.133 1.00 96.44 249 HIS A N 1
ATOM 2002 C CA . HIS A 1 249 ? -25.467 -13.305 40.998 1.00 96.44 249 HIS A CA 1
ATOM 2003 C C . HIS A 1 249 ? -25.519 -12.554 39.667 1.00 96.44 249 HIS A C 1
ATOM 2005 O O . HIS A 1 249 ? -24.648 -12.741 38.813 1.00 96.44 249 HIS A O 1
ATOM 2011 N N . VAL A 1 250 ? -26.506 -11.667 39.491 1.00 94.69 250 VAL A N 1
ATOM 2012 C CA . VAL A 1 250 ? -26.614 -10.871 38.263 1.00 94.69 250 VAL A CA 1
ATOM 2013 C C . VAL A 1 250 ? -25.418 -9.922 38.141 1.00 94.69 250 VAL A C 1
ATOM 2015 O O . VAL A 1 250 ? -24.805 -9.896 37.076 1.00 94.69 250 VAL A O 1
ATOM 2018 N N . ILE A 1 251 ? -25.014 -9.220 39.211 1.00 90.06 251 ILE A N 1
ATOM 2019 C CA . ILE A 1 251 ? -23.809 -8.365 39.223 1.00 90.06 251 ILE A CA 1
ATOM 2020 C C . ILE A 1 251 ? -22.582 -9.175 38.797 1.00 90.06 251 ILE A C 1
ATOM 2022 O O . ILE A 1 251 ? -21.848 -8.736 37.915 1.00 90.06 251 ILE A O 1
ATOM 2026 N N . HIS A 1 252 ? -22.384 -10.368 39.367 1.00 95.19 252 HIS A N 1
ATOM 2027 C CA . HIS A 1 252 ? -21.235 -11.210 39.038 1.00 95.19 252 HIS A CA 1
ATOM 2028 C C . HIS A 1 252 ? -21.219 -11.612 37.556 1.00 95.19 252 HIS A C 1
ATOM 2030 O O . HIS A 1 252 ? -20.197 -11.463 36.886 1.00 95.19 252 HIS A O 1
ATOM 2036 N N . SER A 1 253 ? -22.367 -12.033 37.014 1.00 92.81 253 SER A N 1
ATOM 2037 C CA . SER A 1 253 ? -22.490 -12.375 35.590 1.00 92.81 253 SER A CA 1
ATOM 2038 C C . SER A 1 253 ? -22.224 -11.178 34.663 1.00 92.81 253 SER A C 1
ATOM 2040 O O . SER A 1 253 ? -21.579 -11.332 33.627 1.00 92.81 253 SER A O 1
ATOM 2042 N N . GLN A 1 254 ? -22.665 -9.972 35.046 1.00 92.31 254 GLN A N 1
ATOM 2043 C CA . GLN A 1 254 ? -22.420 -8.747 34.280 1.00 92.31 254 GLN A CA 1
ATOM 2044 C C . GLN A 1 254 ? -20.942 -8.341 34.337 1.00 92.31 254 GLN A C 1
ATOM 2046 O O . GLN A 1 254 ? -20.379 -7.980 33.308 1.00 92.31 254 GLN A O 1
ATOM 2051 N N . HIS A 1 255 ? -20.287 -8.476 35.495 1.00 93.25 255 HIS A N 1
ATOM 2052 C CA . HIS A 1 255 ? -18.843 -8.257 35.633 1.00 93.25 255 HIS A CA 1
ATOM 2053 C C . HIS A 1 255 ? -18.033 -9.220 34.759 1.00 93.25 255 HIS A C 1
ATOM 2055 O O . HIS A 1 255 ? -17.093 -8.808 34.081 1.00 93.25 255 HIS A O 1
ATOM 2061 N N . GLN A 1 256 ? -18.417 -10.498 34.728 1.00 95.44 256 GLN A N 1
ATOM 2062 C CA . GLN A 1 256 ? -17.766 -11.487 33.871 1.00 95.44 256 GLN A CA 1
ATOM 2063 C C . GLN A 1 256 ? -17.947 -11.150 32.383 1.00 95.44 256 GLN A C 1
ATOM 2065 O O . GLN A 1 256 ? -17.010 -11.278 31.596 1.00 95.44 256 GLN A O 1
ATOM 2070 N N . HIS A 1 257 ? -19.134 -10.680 31.992 1.00 93.25 257 HIS A N 1
ATOM 2071 C CA . HIS A 1 257 ? -19.377 -10.220 30.629 1.00 93.25 257 HIS A CA 1
ATOM 2072 C C . HIS A 1 257 ? -18.525 -8.993 30.271 1.00 93.25 257 HIS A C 1
ATOM 2074 O O . HIS A 1 257 ? -17.874 -9.002 29.227 1.00 93.25 257 HIS A O 1
ATOM 2080 N N . LEU A 1 258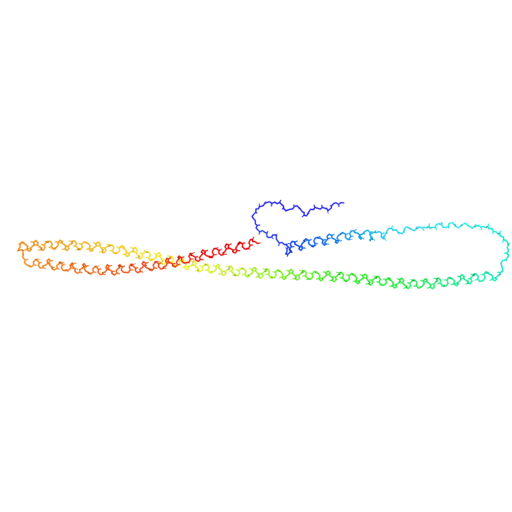 ? -18.467 -7.992 31.153 1.00 92.94 258 LEU A N 1
ATOM 2081 C CA . LEU A 1 258 ? -17.632 -6.800 30.993 1.00 92.94 258 LEU A CA 1
ATOM 2082 C C . LEU A 1 258 ? -16.155 -7.172 30.798 1.00 92.94 258 LEU A C 1
ATOM 2084 O O . LEU A 1 258 ? -15.529 -6.727 29.838 1.00 92.94 258 LEU A O 1
ATOM 2088 N N . HIS A 1 259 ? -15.624 -8.061 31.640 1.00 95.00 259 HIS A N 1
ATOM 2089 C CA . HIS A 1 259 ? -14.246 -8.543 31.527 1.00 95.00 259 HIS A CA 1
ATOM 2090 C C . HIS A 1 259 ? -13.968 -9.214 30.171 1.00 95.00 259 HIS A C 1
ATOM 2092 O O . HIS A 1 259 ? -12.925 -8.990 29.560 1.00 95.00 259 HIS A O 1
ATOM 2098 N N . ASN A 1 260 ? -14.913 -10.005 29.654 1.00 94.62 260 ASN A N 1
ATOM 2099 C CA . ASN A 1 260 ? -14.770 -10.633 28.338 1.00 94.62 260 ASN A CA 1
ATOM 2100 C C . ASN A 1 260 ? -14.751 -9.609 27.191 1.00 94.62 260 ASN A C 1
ATOM 2102 O O . ASN A 1 260 ? -14.046 -9.824 26.205 1.00 94.62 260 ASN A O 1
ATOM 2106 N N . VAL A 1 261 ? -15.518 -8.518 27.295 1.00 90.75 261 VAL A N 1
ATOM 2107 C CA . VAL A 1 261 ? -15.511 -7.438 26.293 1.00 90.75 261 VAL A CA 1
ATOM 2108 C C . VAL A 1 261 ? -14.203 -6.646 26.356 1.00 90.75 261 VAL A C 1
ATOM 2110 O O . VAL A 1 261 ? -13.613 -6.390 25.309 1.00 90.75 261 VAL A O 1
ATOM 2113 N N . ILE A 1 262 ? -13.702 -6.340 27.558 1.00 89.94 262 ILE A N 1
ATOM 2114 C CA . ILE A 1 262 ? -12.392 -5.693 27.754 1.00 89.94 262 ILE A CA 1
ATOM 2115 C C . ILE A 1 262 ? -11.281 -6.532 27.112 1.00 89.94 262 ILE A C 1
ATOM 2117 O O . ILE A 1 262 ? -10.521 -6.021 26.294 1.00 89.94 262 ILE A O 1
ATOM 2121 N N . HIS A 1 263 ? -11.254 -7.838 27.383 1.00 94.88 263 HIS A N 1
ATOM 2122 C CA . HIS A 1 263 ? -10.266 -8.745 26.796 1.00 94.88 263 HIS A CA 1
ATOM 2123 C C . HIS A 1 263 ? -10.342 -8.795 25.256 1.00 94.88 263 HIS A C 1
ATOM 2125 O O . HIS A 1 263 ? -9.323 -8.908 24.576 1.00 94.88 263 HIS A O 1
ATOM 2131 N N . GLN A 1 264 ? -11.542 -8.702 24.669 1.00 92.12 264 GLN A N 1
ATOM 2132 C CA . GLN A 1 264 ? -11.684 -8.607 23.209 1.00 92.12 264 GLN A CA 1
ATOM 2133 C C . GLN A 1 264 ? -11.067 -7.314 22.660 1.00 92.12 264 GLN A C 1
ATOM 2135 O O . GLN A 1 264 ? -10.361 -7.370 21.655 1.00 92.12 264 GLN A O 1
ATOM 2140 N N . ILE A 1 265 ? -11.286 -6.172 23.321 1.00 91.62 265 ILE A N 1
ATOM 2141 C CA . ILE A 1 265 ? -10.684 -4.885 22.933 1.00 91.62 265 ILE A CA 1
ATOM 2142 C C . ILE A 1 265 ? -9.159 -4.937 23.040 1.00 91.62 265 ILE A C 1
ATOM 2144 O O . ILE A 1 265 ? -8.474 -4.487 22.126 1.00 91.62 265 ILE A O 1
ATOM 2148 N N . GLU A 1 266 ? -8.618 -5.519 24.110 1.00 92.62 266 GLU A N 1
ATOM 2149 C CA . GLU A 1 266 ? -7.171 -5.707 24.264 1.00 92.62 266 GLU A CA 1
ATOM 2150 C C . GLU A 1 266 ? -6.582 -6.543 23.119 1.00 92.62 266 GLU A C 1
ATOM 2152 O O . GLU A 1 266 ? -5.532 -6.196 22.576 1.00 92.62 266 GLU A O 1
ATOM 2157 N N . GLY A 1 267 ? -7.283 -7.598 22.691 1.00 92.44 267 GLY A N 1
ATOM 2158 C CA . GLY A 1 267 ? -6.911 -8.389 21.517 1.00 92.44 267 GLY A CA 1
ATOM 2159 C C . GLY A 1 267 ? -6.860 -7.559 20.231 1.00 92.44 267 GLY A C 1
ATOM 2160 O O . GLY A 1 267 ? -5.864 -7.609 19.508 1.00 92.44 267 GLY A O 1
ATOM 2161 N N . LEU A 1 268 ? -7.894 -6.751 19.969 1.00 92.00 268 LEU A N 1
ATOM 2162 C CA . LEU A 1 268 ? -7.926 -5.863 18.801 1.00 92.00 268 LEU A CA 1
ATOM 2163 C C . LEU A 1 268 ? -6.830 -4.789 1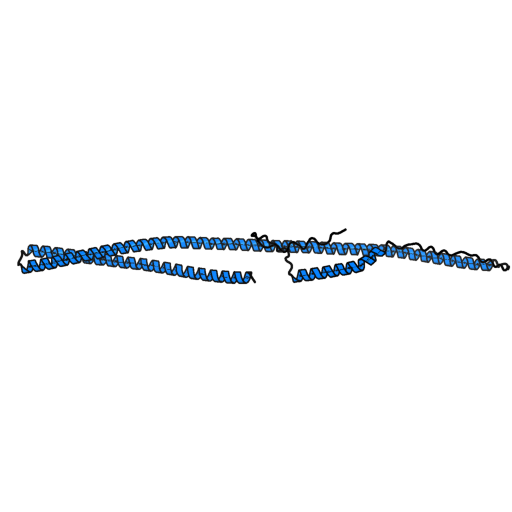8.855 1.00 92.00 268 LEU A C 1
ATOM 2165 O O . LEU A 1 268 ? -6.225 -4.475 17.833 1.00 92.00 268 LEU A O 1
ATOM 2169 N N . ASN A 1 269 ? -6.543 -4.249 20.039 1.00 93.00 269 ASN A N 1
ATOM 2170 C CA . ASN A 1 269 ? -5.501 -3.243 20.237 1.00 93.00 269 ASN A CA 1
ATOM 2171 C C . ASN A 1 269 ? -4.093 -3.813 19.987 1.00 93.00 269 ASN A C 1
ATOM 2173 O O . ASN A 1 269 ? -3.243 -3.150 19.395 1.00 93.00 269 ASN A O 1
ATOM 2177 N N . ASN A 1 270 ? -3.847 -5.063 20.387 1.00 93.94 270 ASN A N 1
ATOM 2178 C CA . ASN A 1 270 ? -2.593 -5.754 20.082 1.00 93.94 270 ASN A CA 1
ATOM 2179 C C . ASN A 1 270 ? -2.429 -6.013 18.575 1.00 93.94 270 ASN A C 1
ATOM 2181 O O . ASN A 1 270 ? -1.335 -5.828 18.044 1.00 93.94 270 ASN A O 1
ATOM 2185 N N . GLU A 1 271 ? -3.505 -6.387 17.874 1.00 92.44 271 GLU A N 1
ATOM 2186 C CA . GLU A 1 271 ? -3.486 -6.535 16.412 1.00 92.44 271 GLU A CA 1
ATOM 2187 C C . GLU A 1 271 ? -3.190 -5.195 15.720 1.00 92.44 271 GLU A C 1
ATOM 2189 O O . GLU A 1 271 ? -2.322 -5.132 14.849 1.00 92.44 271 GLU A O 1
ATOM 2194 N N . LEU A 1 272 ? -3.835 -4.104 16.153 1.00 91.06 272 LEU A N 1
ATOM 2195 C CA . LEU A 1 272 ? -3.561 -2.753 15.649 1.00 91.06 272 LEU A CA 1
ATOM 2196 C C . LEU A 1 272 ? -2.078 -2.390 15.820 1.00 91.06 272 LEU A C 1
ATOM 2198 O O . LEU A 1 272 ? -1.427 -1.961 14.867 1.00 91.06 272 LEU A O 1
ATOM 2202 N N . LYS A 1 273 ? -1.520 -2.646 17.008 1.00 93.25 273 LYS A N 1
ATOM 2203 C CA . LYS A 1 273 ? -0.105 -2.401 17.305 1.00 93.25 273 LYS A CA 1
ATOM 2204 C C . LYS A 1 273 ? 0.831 -3.197 16.387 1.00 93.25 273 LYS A C 1
ATOM 2206 O O . LYS A 1 273 ? 1.808 -2.643 15.887 1.00 93.25 273 LYS A O 1
ATOM 2211 N N . HIS A 1 274 ? 0.532 -4.468 16.120 1.00 92.38 274 HIS A N 1
ATOM 2212 C CA . HIS A 1 274 ? 1.308 -5.271 15.170 1.00 92.38 274 HIS A CA 1
ATOM 2213 C C . HIS A 1 274 ? 1.235 -4.729 13.737 1.00 92.38 274 HIS A C 1
ATOM 2215 O O . HIS A 1 274 ? 2.223 -4.788 12.996 1.00 92.38 274 HIS A O 1
ATOM 2221 N N . GLN A 1 275 ? 0.088 -4.181 13.328 1.00 92.38 275 GLN A N 1
ATOM 2222 C CA . GLN A 1 275 ? -0.028 -3.530 12.025 1.00 92.38 275 GLN A CA 1
ATOM 2223 C C . GLN A 1 275 ? 0.785 -2.232 11.953 1.00 92.38 275 GLN A C 1
ATOM 2225 O O . GLN A 1 275 ? 1.470 -2.023 10.950 1.00 92.38 275 GLN A O 1
ATOM 2230 N N . ASP A 1 276 ? 0.804 -1.418 13.011 1.00 93.25 276 ASP A N 1
ATOM 2231 C CA . ASP A 1 276 ? 1.647 -0.217 13.090 1.00 93.25 276 ASP A CA 1
ATOM 2232 C C . ASP A 1 276 ? 3.146 -0.553 13.003 1.00 93.25 276 ASP A C 1
ATOM 2234 O O . ASP A 1 276 ? 3.880 0.068 12.229 1.00 93.25 276 ASP A O 1
ATOM 2238 N N . GLU A 1 277 ? 3.600 -1.595 13.710 1.00 94.75 277 GLU A N 1
ATOM 2239 C CA . GLU A 1 277 ? 4.979 -2.106 13.622 1.00 94.75 277 GLU A CA 1
ATOM 2240 C C . GLU A 1 277 ? 5.338 -2.527 12.184 1.00 94.75 277 GLU A C 1
ATOM 2242 O O . GLU A 1 277 ? 6.428 -2.237 11.675 1.00 94.75 277 GLU A O 1
ATOM 2247 N N . ARG A 1 278 ? 4.400 -3.175 11.482 1.00 93.31 278 ARG A N 1
ATOM 2248 C CA . ARG A 1 278 ? 4.582 -3.579 10.082 1.00 93.31 278 ARG A CA 1
ATOM 2249 C C . ARG A 1 278 ? 4.635 -2.384 9.134 1.00 93.31 278 ARG A C 1
ATOM 2251 O O . ARG A 1 278 ? 5.441 -2.394 8.199 1.00 93.31 278 ARG A O 1
ATOM 2258 N N . ILE A 1 279 ? 3.793 -1.376 9.351 1.00 92.69 279 ILE A N 1
ATOM 2259 C CA . ILE A 1 279 ? 3.819 -0.123 8.589 1.00 92.69 279 ILE A CA 1
ATOM 2260 C C . ILE A 1 279 ? 5.185 0.548 8.751 1.00 92.69 279 ILE A C 1
ATOM 2262 O O . ILE A 1 279 ? 5.769 0.973 7.752 1.00 92.69 279 ILE A O 1
ATOM 2266 N N . GLU A 1 280 ? 5.722 0.596 9.968 1.00 94.69 280 GLU A N 1
ATOM 2267 C CA . GLU A 1 280 ? 7.020 1.217 10.233 1.00 94.69 280 GLU A CA 1
ATOM 2268 C C . GLU A 1 280 ? 8.165 0.476 9.524 1.00 94.69 280 GLU A C 1
ATOM 2270 O O . GLU A 1 280 ? 8.944 1.097 8.799 1.00 94.69 280 GLU A O 1
ATOM 2275 N N . SER A 1 281 ? 8.190 -0.862 9.578 1.00 93.88 281 SER A N 1
ATOM 2276 C CA . SER A 1 281 ? 9.171 -1.661 8.824 1.00 93.88 281 SER A CA 1
ATOM 2277 C C . SER A 1 281 ? 9.097 -1.421 7.309 1.00 93.88 281 SER A C 1
ATOM 2279 O O . SER A 1 281 ? 10.121 -1.335 6.623 1.00 93.88 281 SER A O 1
ATOM 2281 N N . LEU A 1 282 ? 7.888 -1.286 6.754 1.00 93.25 282 LEU A N 1
ATOM 2282 C CA . LEU A 1 282 ? 7.713 -0.979 5.334 1.00 93.25 282 LEU A CA 1
ATOM 2283 C C . LEU A 1 282 ? 8.194 0.439 4.990 1.00 93.25 282 LEU A C 1
ATOM 2285 O O . LEU A 1 282 ? 8.811 0.623 3.937 1.00 93.25 282 LEU A O 1
ATOM 2289 N N . LYS A 1 283 ? 7.973 1.430 5.865 1.00 93.44 283 LYS A N 1
ATOM 2290 C CA . LYS A 1 283 ? 8.526 2.785 5.690 1.00 93.44 283 LYS A CA 1
ATOM 2291 C C . LYS A 1 283 ? 10.053 2.764 5.663 1.00 93.44 283 LYS A C 1
ATOM 2293 O O . LYS A 1 283 ? 10.640 3.361 4.761 1.00 93.44 283 LYS A O 1
ATOM 2298 N N . GLU A 1 284 ? 10.699 2.046 6.582 1.00 94.00 284 GLU A N 1
ATOM 2299 C CA . GLU A 1 284 ? 12.162 1.900 6.606 1.00 94.00 284 GLU A CA 1
ATOM 2300 C C . GLU A 1 284 ? 12.693 1.292 5.298 1.00 94.00 284 GLU A C 1
ATOM 2302 O O . GLU A 1 284 ? 13.646 1.805 4.702 1.00 94.00 284 GLU A O 1
ATOM 2307 N N . GLN A 1 285 ? 12.038 0.243 4.788 1.00 94.62 285 GLN A N 1
ATOM 2308 C CA . GLN A 1 285 ? 12.399 -0.367 3.504 1.00 94.62 285 GLN A CA 1
ATOM 2309 C C . GLN A 1 285 ? 12.261 0.616 2.335 1.00 94.62 285 GLN A C 1
ATOM 2311 O O . GLN A 1 285 ? 13.134 0.659 1.463 1.00 94.62 285 GLN A O 1
ATOM 2316 N N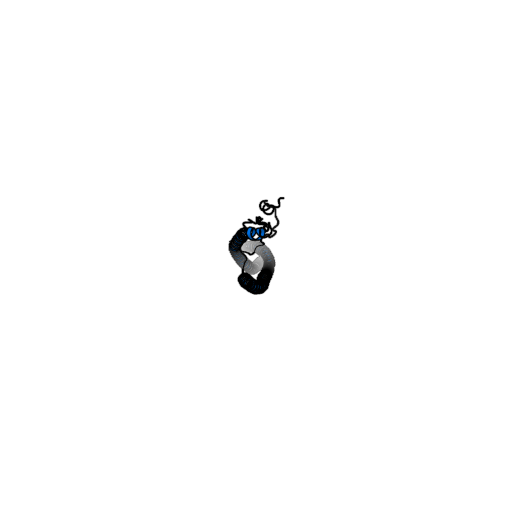 . ILE A 1 286 ? 11.203 1.434 2.318 1.00 91.06 286 ILE A N 1
ATOM 2317 C CA . ILE A 1 286 ? 11.018 2.488 1.311 1.00 91.06 286 ILE A CA 1
ATOM 2318 C C . ILE A 1 286 ? 12.166 3.500 1.378 1.00 91.06 286 ILE A C 1
ATOM 2320 O O . ILE A 1 286 ? 12.725 3.835 0.334 1.00 91.06 286 ILE A O 1
ATOM 2324 N N . VAL A 1 287 ? 12.565 3.945 2.573 1.00 94.81 287 VAL A N 1
ATOM 2325 C CA . VAL A 1 287 ? 13.689 4.884 2.753 1.00 94.81 287 VAL A CA 1
ATOM 2326 C C . VAL A 1 287 ? 14.993 4.291 2.210 1.00 94.81 287 VAL A C 1
ATOM 2328 O O . VAL A 1 287 ? 15.706 4.953 1.451 1.00 94.81 287 VAL A O 1
ATOM 2331 N N . VAL A 1 288 ? 15.287 3.024 2.521 1.00 92.62 288 VAL A N 1
ATOM 2332 C CA . VAL A 1 288 ? 16.479 2.325 2.007 1.00 92.62 288 VAL A CA 1
ATOM 2333 C C . VAL A 1 288 ? 16.449 2.209 0.481 1.00 92.62 288 VAL A C 1
ATOM 2335 O O . VAL A 1 288 ? 17.466 2.440 -0.181 1.00 92.62 288 VAL A O 1
ATOM 2338 N N . LEU A 1 289 ? 15.299 1.864 -0.103 1.00 89.12 289 LEU A N 1
ATOM 2339 C CA . LEU A 1 289 ? 15.143 1.775 -1.557 1.00 89.12 289 LEU A CA 1
ATOM 2340 C C . LEU A 1 289 ? 15.288 3.145 -2.230 1.00 89.12 289 LEU A C 1
ATOM 2342 O O . LEU A 1 289 ? 15.977 3.251 -3.243 1.00 89.12 289 LEU A O 1
ATOM 2346 N N . GLN A 1 290 ? 14.725 4.205 -1.652 1.00 84.94 290 GLN A N 1
ATOM 2347 C CA . GLN A 1 290 ? 14.894 5.573 -2.149 1.00 84.94 290 GLN A CA 1
ATOM 2348 C C . GLN A 1 290 ? 16.359 6.023 -2.107 1.00 84.94 290 GLN A C 1
ATOM 2350 O O . GLN A 1 290 ? 16.835 6.643 -3.058 1.00 84.94 290 GLN A O 1
ATOM 2355 N N . ALA A 1 291 ? 17.098 5.680 -1.048 1.00 87.31 291 ALA A N 1
ATOM 2356 C CA . ALA A 1 291 ? 18.525 5.978 -0.947 1.00 87.31 291 ALA A CA 1
ATOM 2357 C C . ALA A 1 291 ? 19.359 5.239 -2.009 1.00 87.31 291 ALA A C 1
ATOM 2359 O O . ALA A 1 291 ? 20.327 5.798 -2.520 1.00 87.31 291 ALA A O 1
ATOM 2360 N N . LYS A 1 292 ? 18.974 4.008 -2.376 1.00 80.56 292 LYS A N 1
ATOM 2361 C CA . LYS A 1 292 ? 19.608 3.254 -3.472 1.00 80.56 292 LYS A CA 1
ATOM 2362 C C . LYS A 1 292 ? 19.301 3.828 -4.854 1.00 80.56 292 LYS A C 1
ATOM 2364 O O . LYS A 1 292 ? 20.168 3.768 -5.706 1.00 80.56 292 LYS A O 1
ATOM 2369 N N . VAL A 1 293 ? 18.101 4.368 -5.077 1.00 78.00 293 VAL A N 1
ATOM 2370 C CA . VAL A 1 293 ? 17.716 4.993 -6.361 1.00 78.00 293 VAL A CA 1
ATOM 2371 C C . VAL A 1 293 ? 18.374 6.365 -6.558 1.00 78.00 293 VAL A C 1
ATOM 2373 O O . VAL A 1 293 ? 18.569 6.791 -7.691 1.00 78.00 293 VAL A O 1
ATOM 2376 N N . LYS A 1 294 ? 18.714 7.068 -5.470 1.00 68.50 294 LYS A N 1
ATOM 2377 C CA . LYS A 1 294 ? 19.415 8.365 -5.517 1.00 68.50 294 LYS A CA 1
ATOM 2378 C C . LYS A 1 294 ? 20.940 8.257 -5.693 1.00 68.50 294 LYS A C 1
ATOM 2380 O O . LYS A 1 294 ? 21.572 9.295 -5.873 1.00 68.50 294 LYS A O 1
ATOM 2385 N N . ARG A 1 295 ? 21.522 7.060 -5.589 1.00 46.41 295 ARG A N 1
ATOM 2386 C CA . ARG A 1 295 ? 22.942 6.788 -5.874 1.00 46.41 295 ARG A CA 1
ATOM 2387 C C . ARG A 1 295 ? 23.102 6.270 -7.293 1.00 46.41 295 ARG A C 1
ATOM 2389 O O . ARG A 1 295 ? 24.129 6.630 -7.901 1.00 46.41 295 ARG A O 1
#

Organism: Python bivittatus (NCBI:txid176946)

InterPro domains:
  IPR051375 Tuftelin/GRINL1A/MYZAP/CCD68 [PTHR23171] (17-292)

Nearest PDB structures (foldseek):
  8i4v-assembly1_B  TM=7.811E-01  e=1.110E+00  Saccharomyces cerevisiae S288C
  5nnv-assembly4_D  TM=5.140E-01  e=2.343E+00  Bacillus subtilis subsp. subtilis str. 168
  8i21-assembly1_A  TM=5.567E-01  e=4.648E+00  Saccharomyces cerevisiae S288C
  8i21-assembly1_B  TM=4.111E-01  e=6.753E+00  Saccharomyces cerevisiae S288C

pLDDT: mean 82.17, std 20.29, range [33.03, 98.25]

Foldseek 3Di:
DDDDDDPPPDPDDDDDDDDDDDDPDPDDPVRVVVVVVVVVVVVVVCVVCVVVVVPPPPDPPPPPPPPPDDDDDDDDDDDDDPVVVVVVVVVVVVVVVVVVVVVVVVVVVVVVVVVVVVVVVVVVVVVVVVVVVVVVVVVVVVVVVVVVVVVVVVVVVVVVVVVVVVVVVVVVVVVVVLVVVLVVLVVVLVVLVVVLVVLVVVLVVLVVVLVVLVVVLVVCVVVVHDPVVSVVSVVVSVVSVVVSVVSVVVSVVSVVVSVVSVVVSVVSVVVVVVVVVVVVVVVVVVVVVVVVVVD

Mean predicted aligned error: 19.07 Å